Protein AF-A0AAE0KRL0-F1 (afdb_monomer)

Secondary structure (DSSP, 8-state):
---------EEEEEETTS-------SS--SS--PPPPTT--HHHHHHHHHHHHHHHHHHHHHHHTT--S----TTTTEEEEEEPPHHHHHHH--B-TTS-B-EEEEEPPPTT-TTTTEEEEEE-------SHHHHHHHHTSTTT-GGG--SEEE-SSSSGGGGG---TT-TTTTSEEEEE---SSSTT-----S--GGGTT----HHHHHHHHHHHHHHHTSGGG-SEEEEEESTHHHHHHHHHHHHHT-

Radius of gyration: 18.5 Å; Cα contacts (8 Å, |Δi|>4): 472; chains: 1; bounding box: 55×44×46 Å

Solvent-accessible surface area (backbone atoms only — not comparable to full-atom values): 13728 Å² total; per-residue (Å²): 136,84,82,84,73,81,68,57,59,38,77,47,65,37,35,66,88,79,46,72,49,92,79,73,96,83,70,88,84,84,81,86,87,77,82,72,74,93,79,68,56,72,70,60,50,54,57,52,52,52,49,53,42,50,54,50,51,54,52,49,53,58,56,54,79,72,53,77,83,83,83,81,64,95,70,60,28,55,22,42,55,47,70,48,51,67,68,60,20,63,74,53,21,14,26,9,17,63,60,37,40,32,48,34,28,40,36,75,52,63,87,90,40,97,38,63,34,26,37,37,41,34,31,42,42,81,61,65,51,84,52,62,68,56,37,60,56,38,25,74,37,66,48,3,21,48,92,65,61,58,71,55,47,76,47,43,83,69,69,74,40,34,73,58,15,47,47,90,83,32,96,49,38,69,28,26,35,32,42,36,67,48,18,21,40,44,40,40,66,19,76,35,69,62,54,37,80,92,50,67,58,29,21,29,4,24,36,27,33,54,54,40,51,53,51,49,33,36,76,73,72,53,52,70,68,33,52,34,44,30,46,28,13,26,48,27,8,17,50,20,36,71,79,38,50,74,65,77,76,110

Mean predicted aligned error: 12.31 Å

Organism: NCBI:txid36881

Nearest PDB structures (foldseek):
  4uzk-assembly1_A  TM=8.655E-01  e=4.922E-11  Drosophila melanogaster
  4uzk-assembly1_B  TM=8.507E-01  e=3.377E-11  Drosophila melanogaster
  7a3g-assembly1_B  TM=4.899E-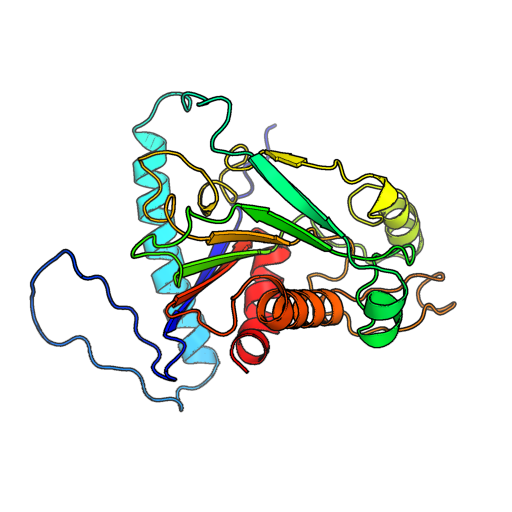01  e=1.835E-01  Homo sapiens
  7crw-assembly1_C  TM=5.097E-01  e=2.511E-01  Rattus norvegicus
  5olj-assembly1_A  TM=4.498E-01  e=3.898E-01  Porphyromonas gingivalis

Structure (mmCIF, N/CA/C/O backbone):
data_AF-A0AAE0KRL0-F1
#
_entry.id   AF-A0AAE0KRL0-F1
#
loop_
_atom_site.group_PDB
_atom_site.id
_atom_site.type_symbol
_atom_site.label_atom_id
_atom_site.label_alt_id
_atom_site.label_comp_id
_atom_site.label_asym_id
_atom_site.label_entity_id
_atom_site.label_seq_id
_atom_site.pdbx_PDB_ins_code
_atom_site.Cartn_x
_atom_site.Cartn_y
_atom_site.Cartn_z
_atom_site.occupancy
_atom_site.B_iso_or_equiv
_atom_site.auth_seq_id
_atom_site.auth_comp_id
_atom_site.auth_asym_id
_atom_site.auth_atom_id
_atom_site.pdbx_PDB_model_num
ATOM 1 N N . MET A 1 1 ? -12.110 21.641 -19.496 1.00 29.89 1 MET A N 1
ATOM 2 C CA . MET A 1 1 ? -12.711 20.307 -19.706 1.00 29.89 1 MET A CA 1
ATOM 3 C C . MET A 1 1 ? -12.259 19.423 -18.557 1.00 29.89 1 MET A C 1
ATOM 5 O O . MET A 1 1 ? -11.133 18.950 -18.569 1.00 29.89 1 MET A O 1
ATOM 9 N N . THR A 1 2 ? -13.063 19.317 -17.503 1.00 23.86 2 THR A N 1
ATOM 10 C CA . THR A 1 2 ? -12.765 18.482 -16.333 1.00 23.86 2 THR A CA 1
ATOM 11 C C . THR A 1 2 ? -13.234 17.062 -16.626 1.00 23.86 2 THR A C 1
ATOM 13 O O . THR A 1 2 ? -14.425 16.816 -16.805 1.00 23.86 2 THR A O 1
ATOM 16 N N . SER A 1 3 ? -12.280 16.145 -16.764 1.00 24.88 3 SER A N 1
ATOM 17 C CA . SER A 1 3 ? -12.538 14.719 -16.941 1.00 24.88 3 SER A CA 1
ATOM 18 C C . SER A 1 3 ? -13.115 14.153 -15.643 1.00 24.88 3 SER A C 1
ATOM 20 O O . SER A 1 3 ? -12.373 13.910 -14.697 1.00 24.88 3 SER A O 1
ATOM 22 N N . ASN A 1 4 ? -14.432 13.949 -15.599 1.00 23.16 4 ASN A N 1
ATOM 23 C CA . ASN A 1 4 ? -15.096 13.193 -14.539 1.00 23.16 4 ASN A CA 1
ATOM 24 C C . ASN A 1 4 ? -14.796 11.698 -14.730 1.00 23.16 4 ASN A C 1
ATOM 26 O O . ASN A 1 4 ? -15.576 10.968 -15.342 1.00 23.16 4 ASN A O 1
ATOM 30 N N . THR A 1 5 ? -13.650 11.235 -14.236 1.00 24.80 5 THR A N 1
ATOM 31 C CA . THR A 1 5 ? -13.397 9.804 -14.044 1.00 24.80 5 THR A CA 1
ATOM 32 C C . THR A 1 5 ? -14.119 9.352 -12.782 1.00 24.80 5 THR A C 1
ATOM 34 O O . THR A 1 5 ? -13.784 9.788 -11.686 1.00 24.80 5 THR A O 1
ATOM 37 N N . VAL A 1 6 ? -15.127 8.492 -12.938 1.00 22.34 6 VAL A N 1
ATOM 38 C CA . VAL A 1 6 ? -15.712 7.737 -11.823 1.00 22.34 6 VAL A CA 1
ATOM 39 C C . VAL A 1 6 ? -14.669 6.707 -11.395 1.00 22.34 6 VAL A C 1
ATOM 41 O O . VAL A 1 6 ? -14.412 5.756 -12.135 1.00 22.34 6 VAL A O 1
ATOM 44 N N . ASP A 1 7 ? -14.040 6.909 -10.238 1.00 30.11 7 ASP A N 1
ATOM 45 C CA . ASP A 1 7 ? -13.175 5.894 -9.644 1.00 30.11 7 ASP A CA 1
ATOM 46 C C . ASP A 1 7 ? -14.029 4.687 -9.232 1.00 30.11 7 ASP A C 1
ATOM 48 O O . ASP A 1 7 ? -15.042 4.793 -8.540 1.00 30.11 7 ASP A O 1
ATOM 52 N N . VAL A 1 8 ? -13.666 3.516 -9.754 1.00 29.48 8 VAL A N 1
ATOM 53 C CA . VAL A 1 8 ? -14.346 2.254 -9.459 1.00 29.48 8 VAL A CA 1
ATOM 54 C C . VAL A 1 8 ? -13.753 1.697 -8.167 1.00 29.48 8 VAL A C 1
ATOM 56 O O . VAL A 1 8 ? -12.698 1.065 -8.200 1.00 29.48 8 VAL A O 1
ATOM 59 N N . ASP A 1 9 ? -14.437 1.927 -7.044 1.00 38.25 9 ASP A N 1
ATOM 60 C CA . ASP A 1 9 ? -14.013 1.443 -5.722 1.00 38.25 9 ASP A CA 1
ATOM 61 C C . ASP A 1 9 ? -14.521 0.035 -5.450 1.00 38.25 9 ASP A C 1
ATOM 63 O O . ASP A 1 9 ? -15.729 -0.180 -5.327 1.00 38.25 9 ASP A O 1
ATOM 67 N N . VAL A 1 10 ? -13.613 -0.937 -5.382 1.00 51.34 10 VAL A N 1
ATOM 68 C CA . VAL A 1 10 ? -13.942 -2.349 -5.138 1.00 51.34 10 VAL A CA 1
ATOM 69 C C . VAL A 1 10 ? -13.767 -2.631 -3.660 1.00 51.34 10 VAL A C 1
ATOM 71 O O . VAL A 1 10 ? -12.666 -2.475 -3.151 1.00 51.34 10 VAL A O 1
ATOM 74 N N . THR A 1 11 ? -14.820 -3.084 -2.985 1.00 47.91 11 THR A N 1
ATOM 75 C CA . THR A 1 11 ? -14.784 -3.378 -1.548 1.00 47.91 11 THR A CA 1
ATOM 76 C C . THR A 1 11 ? -15.122 -4.840 -1.280 1.00 47.91 11 THR A C 1
ATOM 78 O O . THR A 1 11 ? -16.157 -5.342 -1.722 1.00 47.91 11 THR A O 1
ATOM 81 N N . LEU A 1 12 ? -14.268 -5.515 -0.514 1.00 48.09 12 LEU A N 1
ATOM 82 C CA . LEU A 1 12 ? -14.476 -6.867 -0.003 1.00 48.09 12 LEU A CA 1
ATOM 83 C C . LEU A 1 12 ? -14.416 -6.841 1.521 1.00 48.09 12 LEU A C 1
ATOM 85 O O . LEU A 1 12 ? -13.446 -6.352 2.090 1.00 48.09 12 LEU A O 1
ATOM 89 N N . MET A 1 13 ? -15.440 -7.382 2.180 1.00 38.94 13 MET A N 1
ATOM 90 C CA . MET A 1 13 ? -15.520 -7.475 3.639 1.00 38.94 13 MET A CA 1
ATOM 91 C C . MET A 1 13 ? -15.633 -8.953 4.037 1.00 38.94 13 MET A C 1
ATOM 93 O O . MET A 1 13 ? -16.444 -9.681 3.457 1.00 38.94 13 MET A O 1
ATOM 97 N N . ARG A 1 14 ? -14.822 -9.412 4.998 1.00 44.44 14 ARG A N 1
ATOM 98 C CA . ARG A 1 14 ? -14.906 -10.773 5.559 1.00 44.44 14 ARG A CA 1
ATOM 99 C C . ARG A 1 14 ? -14.761 -10.771 7.081 1.00 44.44 14 ARG A C 1
ATOM 101 O O . ARG A 1 14 ? -14.051 -9.939 7.646 1.00 44.44 14 ARG A O 1
ATOM 108 N N . ASN A 1 15 ? -15.403 -11.752 7.716 1.00 37.28 15 ASN A N 1
ATOM 109 C CA . ASN A 1 15 ? -15.156 -12.123 9.106 1.00 37.28 15 ASN A CA 1
ATOM 110 C C . ASN A 1 15 ? -13.975 -13.113 9.146 1.00 37.28 15 ASN A C 1
ATOM 112 O O . ASN A 1 15 ? -13.943 -14.080 8.381 1.00 37.28 15 ASN A O 1
ATOM 116 N N . VAL A 1 16 ? -12.993 -12.856 10.014 1.00 41.94 16 VAL A N 1
ATOM 117 C CA . VAL A 1 16 ? -11.715 -13.596 10.083 1.00 41.94 16 VAL A CA 1
ATOM 118 C C . VAL A 1 16 ? -11.897 -15.031 10.616 1.00 41.94 16 VAL A C 1
ATOM 120 O O . VAL A 1 16 ? -11.046 -15.887 10.404 1.00 41.94 16 VAL A O 1
ATOM 123 N N . SER A 1 17 ? -13.066 -15.357 11.181 1.00 36.53 17 SER A N 1
ATOM 124 C CA . SER A 1 17 ? -13.460 -16.715 11.608 1.00 36.53 17 SER A CA 1
ATOM 125 C C . SER A 1 17 ? -13.887 -17.666 10.468 1.00 36.53 17 SER A C 1
ATOM 127 O O . SER A 1 17 ? -14.557 -18.669 10.700 1.00 36.53 17 SER A O 1
ATOM 129 N N . GLY A 1 18 ? -13.504 -17.381 9.218 1.00 29.08 18 GLY A N 1
ATOM 130 C CA . GLY A 1 18 ? -13.710 -18.293 8.084 1.00 29.08 18 GLY A CA 1
ATOM 131 C C . GLY A 1 18 ? -15.119 -18.290 7.482 1.00 29.08 18 GLY A C 1
ATOM 132 O O . GLY A 1 18 ? -15.402 -19.102 6.606 1.00 29.08 18 GLY A O 1
ATOM 133 N N . THR A 1 19 ? -15.991 -17.360 7.883 1.00 29.80 19 THR A N 1
ATOM 134 C CA . THR A 1 19 ? -17.327 -17.213 7.283 1.00 29.80 19 THR A CA 1
ATOM 135 C C . THR A 1 19 ? -17.428 -15.899 6.506 1.00 29.80 19 THR A C 1
ATOM 137 O O . THR A 1 19 ? -17.261 -14.805 7.047 1.00 29.80 19 THR A O 1
ATOM 140 N N . LEU A 1 20 ? -17.704 -16.002 5.204 1.00 33.41 20 LEU A N 1
ATOM 141 C CA . LEU A 1 20 ? -18.055 -14.879 4.333 1.00 33.41 20 LEU A CA 1
ATOM 142 C C . LEU A 1 20 ? -19.449 -14.371 4.725 1.00 33.41 20 LEU A C 1
ATOM 144 O O . LEU A 1 20 ? -20.458 -14.840 4.204 1.00 33.41 20 LEU A O 1
ATOM 148 N N . CYS A 1 21 ? -19.513 -13.423 5.656 1.00 28.08 21 CYS A N 1
ATOM 149 C CA . CYS A 1 21 ? -20.755 -12.736 5.986 1.00 28.08 21 CYS A CA 1
ATOM 150 C C . CYS A 1 21 ? -20.688 -11.280 5.531 1.00 28.08 21 CYS A C 1
ATOM 152 O O . CYS A 1 21 ? -19.945 -10.469 6.079 1.00 28.08 21 CYS A O 1
ATOM 154 N N . CYS A 1 22 ? -21.537 -10.948 4.558 1.00 27.61 22 CYS A N 1
ATOM 155 C CA . CYS A 1 22 ? -22.271 -9.697 4.635 1.00 27.61 22 CYS A CA 1
ATOM 156 C C . CYS A 1 22 ? -23.167 -9.812 5.873 1.00 27.61 22 CYS A C 1
ATOM 158 O O . CYS A 1 22 ? -24.110 -10.598 5.843 1.00 27.61 22 CYS A O 1
ATOM 160 N N . ASP A 1 23 ? -22.882 -9.080 6.947 1.00 29.92 23 ASP A N 1
ATOM 161 C CA . ASP A 1 23 ? -23.900 -8.843 7.966 1.00 29.92 23 ASP A CA 1
ATOM 162 C C . ASP A 1 23 ? -23.903 -7.377 8.399 1.00 29.92 23 ASP A C 1
ATOM 164 O O . ASP A 1 23 ? -22.877 -6.768 8.702 1.00 29.92 23 ASP A O 1
ATOM 168 N N . SER A 1 24 ? -25.106 -6.825 8.338 1.00 32.81 24 SER A N 1
ATOM 169 C CA . SER A 1 24 ? -25.500 -5.459 8.614 1.00 32.81 24 SER A CA 1
ATOM 170 C C . SER A 1 24 ? -26.486 -5.523 9.770 1.00 32.81 24 SER A C 1
ATOM 172 O O . SER A 1 24 ? -27.691 -5.650 9.557 1.00 32.81 24 SER A O 1
ATOM 174 N N . SER A 1 25 ? -26.001 -5.428 11.002 1.00 25.05 25 SER A N 1
ATOM 175 C CA . SER A 1 25 ? -26.875 -5.385 12.172 1.00 25.05 25 SER A CA 1
ATOM 176 C C . SER A 1 25 ? -27.208 -3.943 12.563 1.00 25.05 25 SER A C 1
ATOM 178 O O . SER A 1 25 ? -26.840 -3.465 13.632 1.00 25.05 25 SER A O 1
ATOM 180 N N . SER A 1 26 ? -27.934 -3.260 11.681 1.00 27.20 26 SER A N 1
ATOM 181 C CA . SER A 1 26 ? -29.024 -2.357 12.057 1.00 27.20 26 SER A CA 1
ATOM 182 C C . SER A 1 26 ? -29.995 -2.302 10.880 1.00 27.20 26 SER A C 1
ATOM 184 O O . SER A 1 26 ? -29.784 -1.557 9.936 1.00 27.20 26 SER A O 1
ATOM 186 N N . LEU A 1 27 ? -30.983 -3.204 10.890 1.00 27.95 27 LEU A N 1
ATOM 187 C CA . LEU A 1 27 ? -32.268 -3.193 10.165 1.00 27.95 27 LEU A CA 1
ATOM 188 C C . LEU A 1 27 ? -32.852 -4.617 10.286 1.00 27.95 27 LEU A C 1
ATOM 190 O O . LEU A 1 27 ? -32.374 -5.556 9.656 1.00 27.95 27 LEU A O 1
ATOM 194 N N . SER A 1 28 ? -33.852 -4.805 11.144 1.00 24.39 28 SER A N 1
ATOM 195 C CA . SER A 1 28 ? -34.627 -6.052 11.250 1.00 24.39 28 SER A CA 1
ATOM 196 C C . SER A 1 28 ? -35.724 -6.108 10.149 1.00 24.39 28 SER A C 1
ATOM 198 O O . SER A 1 28 ? -35.952 -5.108 9.469 1.00 24.39 28 SER A O 1
ATOM 200 N N . PRO A 1 29 ? -36.328 -7.282 9.856 1.00 32.56 29 PRO A N 1
ATOM 201 C CA . PRO A 1 29 ? -36.121 -8.063 8.631 1.00 32.56 29 PRO A CA 1
ATOM 202 C C . PRO A 1 29 ? -37.227 -7.877 7.563 1.00 32.56 29 PRO A C 1
ATOM 204 O O . PRO A 1 29 ? -38.335 -7.441 7.873 1.00 32.56 29 PRO A O 1
ATOM 207 N N . PRO A 1 30 ? -36.997 -8.352 6.323 1.00 28.91 30 PRO A N 1
ATOM 208 C CA . PRO A 1 30 ? -37.724 -9.568 5.962 1.00 28.91 30 PRO A CA 1
ATOM 209 C C . PRO A 1 30 ? -36.859 -10.635 5.273 1.00 28.91 30 PRO A C 1
ATOM 211 O O . PRO A 1 30 ? -36.067 -10.367 4.376 1.00 28.91 30 PRO A O 1
ATOM 214 N N . SER A 1 31 ? -37.114 -11.879 5.692 1.00 26.48 31 SER A N 1
ATOM 215 C CA . SER A 1 31 ? -36.868 -13.152 4.994 1.00 26.48 31 SER A CA 1
ATOM 216 C C . SER A 1 31 ? -35.449 -13.455 4.479 1.00 26.48 31 SER A C 1
ATOM 218 O O . SER A 1 31 ? -35.080 -13.090 3.371 1.00 26.48 31 SER A O 1
ATOM 220 N N . ARG A 1 32 ? -34.740 -14.285 5.265 1.00 30.11 32 ARG A N 1
ATOM 221 C CA . ARG A 1 32 ? -33.671 -15.230 4.868 1.00 30.11 32 ARG A CA 1
ATOM 222 C C . ARG A 1 32 ? -32.599 -14.682 3.913 1.00 30.11 32 ARG A C 1
ATOM 224 O O . ARG A 1 32 ? -32.646 -14.920 2.710 1.00 30.11 32 ARG A O 1
ATOM 231 N N . LEU A 1 33 ? -31.544 -14.104 4.480 1.00 27.64 33 LEU A N 1
ATOM 232 C CA . LEU A 1 33 ? -30.247 -14.007 3.808 1.00 27.64 33 LEU A CA 1
ATOM 233 C C . LEU A 1 33 ? -29.434 -15.263 4.154 1.00 27.64 33 LEU A C 1
ATOM 235 O O . LEU A 1 33 ? -29.101 -15.500 5.311 1.00 27.64 33 LEU A O 1
ATOM 239 N N . GLN A 1 34 ? -29.221 -16.121 3.156 1.00 28.89 34 GLN A N 1
ATOM 240 C CA . GLN A 1 34 ? -28.447 -17.358 3.280 1.00 28.89 34 GLN A CA 1
ATOM 241 C C . GLN A 1 34 ? -26.944 -17.061 3.190 1.00 28.89 34 GLN A C 1
ATOM 243 O O . GLN A 1 34 ? -26.517 -16.298 2.326 1.00 28.89 34 GLN A O 1
ATOM 248 N N . ALA A 1 35 ? -26.155 -17.702 4.057 1.00 32.09 35 ALA A N 1
ATOM 249 C CA . ALA A 1 35 ? -24.700 -17.784 3.933 1.00 32.09 35 ALA A CA 1
ATOM 250 C C . ALA A 1 35 ? -24.299 -18.442 2.597 1.00 32.09 35 ALA A C 1
ATOM 252 O O . ALA A 1 35 ? -24.998 -19.333 2.107 1.00 32.09 35 ALA A O 1
ATOM 253 N N . PHE A 1 36 ? -23.188 -17.991 2.000 1.00 37.78 36 PHE A N 1
ATOM 254 C CA . PHE A 1 36 ? -22.802 -18.381 0.640 1.00 37.78 36 PHE A CA 1
ATOM 255 C C . PHE A 1 36 ? -21.848 -19.588 0.612 1.00 37.78 36 PHE A C 1
ATOM 257 O O . PHE A 1 36 ? -20.894 -19.616 1.391 1.00 37.78 36 PHE A O 1
ATOM 264 N N . PRO A 1 37 ? -22.055 -20.556 -0.302 1.00 30.12 37 PRO A N 1
ATOM 265 C CA . PRO A 1 37 ? -21.143 -21.680 -0.495 1.00 30.12 37 PRO A CA 1
ATOM 266 C C . PRO A 1 37 ? -19.785 -21.220 -1.035 1.00 30.12 37 PRO A C 1
ATOM 268 O O . PRO A 1 37 ? -19.711 -20.311 -1.865 1.00 30.12 37 PRO A O 1
ATOM 271 N N . VAL A 1 38 ? -18.724 -21.906 -0.616 1.00 37.78 38 VAL A N 1
ATOM 272 C CA . VAL A 1 38 ? -17.329 -21.663 -1.027 1.00 37.78 38 VAL A CA 1
ATOM 273 C C . VAL A 1 38 ? -17.095 -21.976 -2.522 1.00 37.78 38 VAL A C 1
ATOM 275 O O . VAL A 1 38 ? -16.107 -21.532 -3.098 1.00 37.78 38 VAL A O 1
ATOM 278 N N . ASP A 1 39 ? -18.054 -22.629 -3.188 1.00 34.50 39 ASP A N 1
ATOM 279 C CA . ASP A 1 39 ? -17.847 -23.298 -4.482 1.00 34.50 39 ASP A CA 1
ATOM 280 C C . ASP A 1 39 ? -18.432 -22.552 -5.703 1.00 34.50 39 ASP A C 1
ATOM 282 O O . ASP A 1 39 ? -18.530 -23.110 -6.797 1.00 34.50 39 ASP A O 1
ATOM 286 N N . ALA A 1 40 ? -18.869 -21.296 -5.555 1.00 41.03 40 ALA A N 1
ATOM 287 C CA . ALA A 1 40 ? -19.449 -20.545 -6.675 1.00 41.03 40 ALA A CA 1
ATOM 288 C C . ALA A 1 40 ? -18.389 -20.172 -7.737 1.00 41.03 40 ALA A C 1
ATOM 290 O O . ALA A 1 40 ? -17.312 -19.672 -7.417 1.00 41.03 40 ALA A O 1
ATOM 291 N N . ASN A 1 41 ? -18.710 -20.367 -9.023 1.00 41.25 41 ASN A N 1
ATOM 292 C CA . ASN A 1 41 ? -17.802 -20.089 -10.144 1.00 41.25 41 ASN A CA 1
ATOM 293 C C . ASN A 1 41 ? -17.430 -18.588 -10.234 1.00 41.25 41 ASN A C 1
ATOM 295 O O . ASN A 1 41 ? -18.248 -17.697 -9.989 1.00 41.25 41 ASN A O 1
ATOM 299 N N . HIS A 1 42 ? -16.194 -18.303 -10.651 1.00 40.59 42 HIS A N 1
ATOM 300 C CA . HIS A 1 42 ? -15.559 -16.983 -10.702 1.00 40.59 42 HIS A CA 1
ATOM 301 C C . HIS A 1 42 ? -16.354 -15.934 -11.515 1.00 40.59 42 HIS A C 1
ATOM 303 O O . HIS A 1 42 ? -16.370 -14.749 -11.177 1.00 40.59 42 HIS A O 1
ATOM 309 N N . SER A 1 43 ? -17.071 -16.347 -12.568 1.00 37.72 43 SER A N 1
ATOM 310 C CA . SER A 1 43 ? -17.938 -15.461 -13.368 1.00 37.72 43 SER A CA 1
ATOM 311 C C . SER A 1 43 ? -19.184 -14.993 -12.607 1.00 37.72 43 SER A C 1
ATOM 313 O O . SER A 1 43 ? -19.603 -13.837 -12.731 1.00 37.72 43 SER A O 1
ATOM 315 N N . GLU A 1 44 ? -19.750 -15.861 -11.773 1.00 40.69 44 GLU A N 1
ATOM 316 C CA . GLU A 1 44 ? -20.933 -15.565 -10.973 1.00 40.69 44 GLU A CA 1
ATOM 317 C C . GLU A 1 44 ? -20.590 -14.628 -9.806 1.00 40.69 44 GLU A C 1
ATOM 319 O O . GLU A 1 44 ? -21.329 -13.679 -9.520 1.00 40.69 44 GLU A O 1
ATOM 324 N N . TRP A 1 45 ? -19.404 -14.820 -9.221 1.00 41.16 45 TRP A N 1
ATOM 325 C CA . TRP A 1 45 ? -18.796 -13.914 -8.246 1.00 41.16 45 TRP A CA 1
ATOM 326 C C . TRP A 1 45 ? -18.605 -12.501 -8.802 1.00 41.16 45 TRP A C 1
ATOM 328 O O . TRP A 1 45 ? -19.091 -11.532 -8.214 1.00 41.16 45 TRP A O 1
ATOM 338 N N . ARG A 1 46 ? -17.982 -12.370 -9.980 1.00 42.78 46 ARG A N 1
ATOM 339 C CA . ARG A 1 46 ? -17.745 -11.070 -10.636 1.00 42.78 46 ARG A CA 1
ATOM 340 C C . ARG A 1 46 ? -19.036 -10.296 -10.882 1.00 42.78 46 ARG A C 1
ATOM 342 O O . ARG A 1 46 ? -19.106 -9.099 -10.592 1.00 42.78 46 ARG A O 1
ATOM 349 N N . HIS A 1 47 ? -20.079 -10.969 -11.368 1.00 41.41 47 HIS A N 1
ATOM 350 C CA . HIS A 1 47 ? -21.378 -10.334 -11.591 1.00 41.41 47 HIS A CA 1
ATOM 351 C C . HIS A 1 47 ? -22.064 -9.895 -10.294 1.00 41.41 47 HIS A C 1
ATOM 353 O O . HIS A 1 47 ? -22.682 -8.827 -10.264 1.00 41.41 47 HIS A O 1
ATOM 359 N N . ARG A 1 48 ? -21.959 -10.689 -9.224 1.00 46.34 48 ARG A N 1
ATOM 360 C CA . ARG A 1 48 ? -22.611 -10.414 -7.937 1.00 46.34 48 ARG A CA 1
ATOM 361 C C . ARG A 1 48 ? -21.903 -9.302 -7.152 1.00 46.34 48 ARG A C 1
ATOM 363 O O . ARG A 1 48 ? -22.594 -8.394 -6.690 1.00 46.34 48 ARG A O 1
ATOM 370 N N . VAL A 1 49 ? -20.566 -9.273 -7.128 1.00 46.19 49 VAL A N 1
ATOM 371 C CA . VAL A 1 49 ? -19.766 -8.165 -6.555 1.00 46.19 49 VAL A CA 1
ATOM 372 C C . VAL A 1 49 ? -20.027 -6.864 -7.308 1.00 46.19 49 VAL A C 1
ATOM 374 O O . VAL A 1 49 ? -20.318 -5.843 -6.693 1.00 46.19 49 VAL A O 1
ATOM 377 N N . SER A 1 50 ? -20.078 -6.915 -8.642 1.00 43.66 50 SER A N 1
ATOM 378 C CA . SER A 1 50 ? -20.407 -5.743 -9.463 1.00 43.66 50 SER A CA 1
ATOM 379 C C . SER A 1 50 ? -21.795 -5.164 -9.155 1.00 43.66 50 SER A C 1
ATOM 381 O O . SER A 1 50 ? -22.002 -3.959 -9.278 1.00 43.66 50 SER A O 1
ATOM 383 N N . ARG A 1 51 ? -22.776 -5.989 -8.758 1.00 47.38 51 ARG A N 1
ATOM 384 C CA . ARG A 1 51 ? -24.103 -5.502 -8.335 1.00 47.38 51 ARG A CA 1
ATOM 385 C C . ARG A 1 51 ? -24.061 -4.831 -6.965 1.00 47.38 51 ARG A C 1
ATOM 387 O O . ARG A 1 51 ? -24.669 -3.776 -6.818 1.00 47.38 51 ARG A O 1
ATOM 394 N N . LEU A 1 52 ? -23.343 -5.409 -6.002 1.00 45.22 52 LEU A N 1
ATOM 395 C CA . LEU A 1 52 ? -23.183 -4.829 -4.664 1.00 45.22 52 LEU A CA 1
ATOM 396 C C . LEU A 1 52 ? -22.414 -3.507 -4.718 1.00 45.22 52 LEU A C 1
ATOM 398 O O . LEU A 1 52 ? -22.844 -2.522 -4.129 1.00 45.22 52 LEU A O 1
ATOM 402 N N . GLN A 1 53 ? -21.355 -3.458 -5.520 1.00 45.59 53 GLN A N 1
ATOM 403 C CA . GLN A 1 53 ? -20.568 -2.256 -5.758 1.00 45.59 53 GLN A CA 1
ATOM 404 C C . GLN A 1 53 ? -21.398 -1.163 -6.441 1.00 45.59 53 GLN A C 1
ATOM 406 O O . GLN A 1 53 ? -21.410 -0.030 -5.976 1.00 45.59 53 GLN A O 1
ATOM 411 N N . ARG A 1 54 ? -22.198 -1.496 -7.466 1.00 47.62 54 ARG A N 1
ATOM 412 C CA . ARG A 1 54 ? -23.148 -0.537 -8.066 1.00 47.62 54 ARG A CA 1
ATOM 413 C C . ARG A 1 54 ? -24.195 -0.040 -7.071 1.00 47.62 54 ARG A C 1
ATOM 415 O O . ARG A 1 54 ? -24.517 1.144 -7.076 1.00 47.62 54 ARG A O 1
ATOM 422 N N . ALA A 1 55 ? -24.725 -0.918 -6.221 1.00 45.19 55 ALA A N 1
ATOM 423 C CA . ALA A 1 55 ? -25.697 -0.530 -5.205 1.00 45.19 55 ALA A CA 1
ATOM 424 C C . ALA A 1 55 ? -25.076 0.424 -4.171 1.00 45.19 55 ALA A C 1
ATOM 426 O O . ALA A 1 55 ? -25.682 1.450 -3.860 1.00 45.19 55 ALA A O 1
ATOM 427 N N . TYR A 1 56 ? -23.860 0.131 -3.708 1.00 47.69 56 TYR A N 1
ATOM 428 C CA . TYR A 1 56 ? -23.100 0.969 -2.782 1.00 47.69 56 TYR A CA 1
ATOM 429 C C . TYR A 1 56 ? -22.747 2.330 -3.397 1.00 47.69 56 TYR A C 1
ATOM 431 O O . TYR A 1 56 ? -23.113 3.364 -2.842 1.00 47.69 56 TYR A O 1
ATOM 439 N N . LEU A 1 57 ? -22.169 2.340 -4.602 1.00 46.03 57 LEU A N 1
ATOM 440 C CA . LEU A 1 57 ? -21.832 3.565 -5.334 1.00 46.03 57 LEU A CA 1
ATOM 441 C C . LEU A 1 57 ? -23.070 4.422 -5.639 1.00 46.03 57 LEU A C 1
ATOM 443 O O . LEU A 1 57 ? -23.004 5.640 -5.535 1.00 46.03 57 LEU A O 1
ATOM 447 N N . SER A 1 58 ? -24.227 3.817 -5.938 1.00 46.72 58 SER A N 1
ATOM 448 C CA . SER A 1 58 ? -25.477 4.573 -6.138 1.00 46.72 58 SER A CA 1
ATOM 449 C C . SER A 1 58 ? -25.981 5.251 -4.861 1.00 46.72 58 SER A C 1
ATOM 451 O O . SER A 1 58 ? -26.602 6.312 -4.926 1.00 46.72 58 SER A O 1
ATOM 453 N N . ARG A 1 59 ? -25.721 4.646 -3.695 1.00 50.22 59 ARG A N 1
ATOM 454 C CA . ARG A 1 59 ? -26.084 5.213 -2.392 1.00 50.22 59 ARG A CA 1
ATOM 455 C C . ARG A 1 59 ? -25.118 6.324 -1.999 1.00 50.22 59 ARG A C 1
ATOM 457 O O . ARG A 1 59 ? -25.582 7.365 -1.550 1.00 50.22 59 ARG A O 1
ATOM 464 N N . LEU A 1 60 ? -23.821 6.140 -2.247 1.00 48.25 60 LEU A N 1
ATOM 465 C CA . LEU A 1 60 ? -22.815 7.187 -2.060 1.00 48.25 60 LEU A CA 1
ATOM 466 C C . LEU A 1 60 ? -23.068 8.389 -2.975 1.00 48.25 60 LEU A C 1
ATOM 468 O O . LEU A 1 60 ? -23.102 9.514 -2.495 1.00 48.25 60 LEU A O 1
ATOM 472 N N . ALA A 1 61 ? -23.349 8.166 -4.262 1.00 50.91 61 ALA A N 1
ATOM 473 C CA . ALA A 1 61 ? -23.665 9.241 -5.204 1.00 50.91 61 ALA A CA 1
ATOM 474 C C . ALA A 1 61 ? -24.887 10.063 -4.759 1.00 50.91 61 ALA A C 1
ATOM 476 O O . ALA A 1 61 ? -24.864 11.288 -4.825 1.00 50.91 61 ALA A O 1
ATOM 477 N N . LYS A 1 62 ? -25.929 9.405 -4.230 1.00 48.94 62 LYS A N 1
ATOM 478 C CA . LYS A 1 62 ? -27.095 10.090 -3.647 1.00 48.94 62 LYS A CA 1
ATOM 479 C C . LYS A 1 62 ? -26.775 10.848 -2.356 1.00 48.94 62 LYS A C 1
ATOM 481 O O . LYS A 1 62 ? -27.427 11.846 -2.080 1.00 48.94 62 LYS A O 1
ATOM 486 N N . ALA A 1 63 ? -25.811 10.381 -1.565 1.00 49.12 63 ALA A N 1
ATOM 487 C CA . ALA A 1 63 ? -25.377 11.065 -0.348 1.00 49.12 63 ALA A CA 1
ATOM 488 C C . ALA A 1 63 ? -24.508 12.302 -0.649 1.00 49.12 63 ALA A C 1
ATOM 490 O O . ALA A 1 63 ? -24.578 13.285 0.086 1.00 49.12 63 ALA A O 1
ATOM 491 N N . ILE A 1 64 ? -23.738 12.268 -1.743 1.00 48.88 64 ILE A N 1
ATOM 492 C CA . ILE A 1 64 ? -22.896 13.377 -2.220 1.00 48.88 64 ILE A CA 1
ATOM 493 C C . ILE A 1 64 ? -23.747 14.499 -2.837 1.00 48.88 64 ILE A C 1
ATOM 495 O O . ILE A 1 64 ? -23.514 15.665 -2.541 1.00 48.88 64 ILE A O 1
ATOM 499 N N . ASP A 1 65 ? -24.781 14.163 -3.618 1.00 47.72 65 ASP A N 1
ATOM 500 C CA . ASP A 1 65 ? -25.687 15.139 -4.259 1.00 47.72 65 ASP A CA 1
ATOM 501 C C . ASP A 1 65 ? -26.484 15.996 -3.248 1.00 47.72 65 ASP A C 1
ATOM 503 O O . ASP A 1 65 ? -27.018 17.050 -3.579 1.00 47.72 65 ASP A O 1
ATOM 507 N N . GLN A 1 66 ? -26.539 15.570 -1.980 1.00 42.28 66 GLN A N 1
ATOM 508 C CA . GLN A 1 66 ? -27.269 16.263 -0.915 1.00 42.28 66 GLN A CA 1
ATOM 509 C C . GLN A 1 66 ? -26.395 17.106 0.026 1.00 42.28 66 GLN A C 1
ATOM 511 O O . GLN A 1 66 ? -26.927 17.674 0.981 1.00 42.28 66 GLN A O 1
ATOM 516 N N . ARG A 1 67 ? -25.075 17.213 -0.193 1.00 45.72 67 ARG A N 1
ATOM 517 C CA . ARG A 1 67 ? -24.174 17.897 0.750 1.00 45.72 67 ARG A CA 1
ATOM 518 C C . ARG A 1 67 ? -23.316 18.964 0.075 1.00 45.72 67 ARG A C 1
ATOM 520 O O . ARG A 1 67 ? -22.562 18.693 -0.851 1.00 45.72 67 ARG A O 1
ATOM 527 N N . GLY A 1 68 ? -23.411 20.190 0.596 1.00 43.81 68 GLY A N 1
ATOM 528 C CA . GLY A 1 68 ? -22.402 21.227 0.378 1.00 43.81 68 GLY A CA 1
ATOM 529 C C . GLY A 1 68 ? -21.028 20.803 0.917 1.00 43.81 68 GLY A C 1
ATOM 530 O O . GLY A 1 68 ? -20.923 19.816 1.645 1.00 43.81 68 GLY A O 1
ATOM 531 N N . ALA A 1 69 ? -19.986 21.549 0.530 1.00 43.03 69 ALA A N 1
ATOM 532 C CA . ALA A 1 69 ? -18.573 21.215 0.736 1.00 43.03 69 ALA A CA 1
ATOM 533 C C . ALA A 1 69 ? -18.253 20.652 2.143 1.00 43.03 69 ALA A C 1
ATOM 535 O O . ALA A 1 69 ? -18.729 21.198 3.142 1.00 43.03 69 ALA A O 1
ATOM 536 N N . PRO A 1 70 ? -17.429 19.592 2.237 1.00 47.56 70 PRO A N 1
ATOM 537 C CA . PRO A 1 70 ? -17.151 18.919 3.500 1.00 47.56 70 PRO A CA 1
ATOM 538 C C . PRO A 1 70 ? -16.422 19.854 4.471 1.00 47.56 70 PRO A C 1
ATOM 540 O O . PRO A 1 70 ? -15.409 20.469 4.131 1.00 47.56 70 PRO A O 1
ATOM 543 N N . SER A 1 71 ? -16.933 19.952 5.702 1.00 37.38 71 SER A N 1
ATOM 544 C CA . SER A 1 71 ? -16.260 20.661 6.787 1.00 37.38 71 SER A CA 1
ATOM 545 C C . SER A 1 71 ? -15.043 19.853 7.237 1.00 37.38 71 SER A C 1
ATOM 547 O O . SER A 1 71 ? -15.171 18.818 7.894 1.00 37.38 71 SER A O 1
ATOM 549 N N . SER A 1 72 ? -13.856 20.332 6.877 1.00 36.09 72 SER A N 1
ATOM 550 C CA . SER A 1 72 ? -12.575 19.788 7.317 1.00 36.09 72 SER A CA 1
ATOM 551 C C . SER A 1 72 ? -12.457 19.870 8.841 1.00 36.09 72 SER A C 1
ATOM 553 O O . SER A 1 72 ? -12.289 20.960 9.392 1.00 36.09 72 SER A O 1
ATOM 555 N N . THR A 1 73 ? -12.507 18.730 9.528 1.00 38.12 73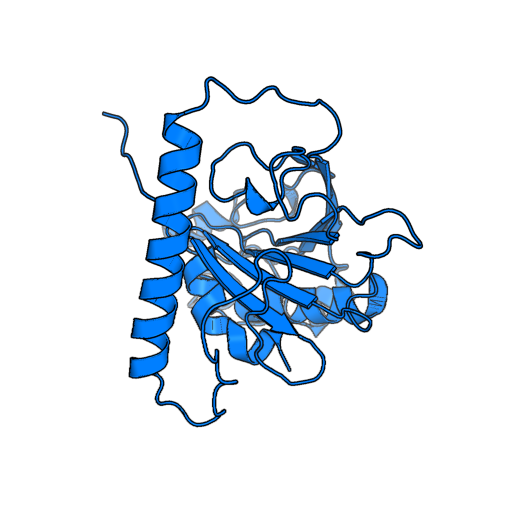 THR A N 1
ATOM 556 C CA . THR A 1 73 ? -12.134 18.666 10.946 1.00 38.12 73 THR A CA 1
ATOM 557 C C . THR A 1 73 ? -10.633 18.397 11.010 1.00 38.12 73 THR A C 1
ATOM 559 O O . THR A 1 73 ? -10.163 17.283 10.783 1.00 38.12 73 THR A O 1
ATOM 562 N N . THR A 1 74 ? -9.858 19.451 11.245 1.00 41.72 74 THR A N 1
ATOM 563 C CA . THR A 1 74 ? -8.390 19.470 11.252 1.00 41.72 74 THR A CA 1
ATOM 564 C C . THR A 1 74 ? -7.824 18.634 12.405 1.00 41.72 74 THR A C 1
ATOM 566 O O . THR A 1 74 ? -7.546 19.136 13.487 1.00 41.72 74 THR A O 1
ATOM 569 N N . GLY A 1 75 ? -7.658 17.329 12.179 1.00 55.09 75 GLY A N 1
ATOM 570 C CA . GLY A 1 75 ? -6.923 16.431 13.078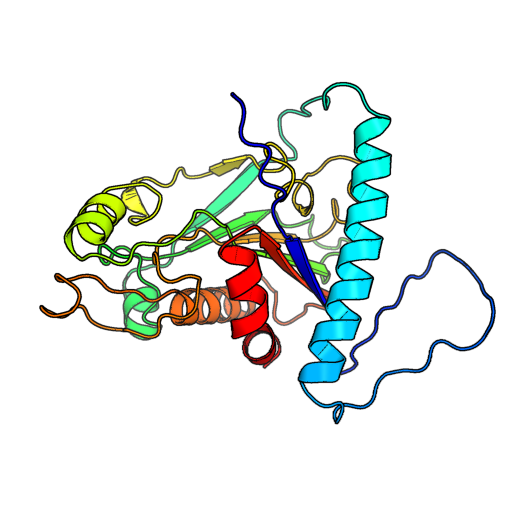 1.00 55.09 75 GLY A CA 1
ATOM 571 C C . GLY A 1 75 ? -7.328 14.962 12.980 1.00 55.09 75 GLY A C 1
ATOM 572 O O . GLY A 1 75 ? -6.481 14.092 13.161 1.00 55.09 75 GLY A O 1
ATOM 573 N N . GLY A 1 76 ? -8.589 14.678 12.638 1.00 71.94 76 GLY A N 1
ATOM 574 C CA . GLY A 1 76 ? -9.101 13.307 12.562 1.00 71.94 76 GLY A CA 1
ATOM 575 C C . GLY A 1 76 ? -8.562 12.526 11.364 1.00 71.94 76 GLY A C 1
ATOM 576 O O . GLY A 1 76 ? -8.237 11.353 11.499 1.00 71.94 76 GLY A O 1
ATOM 577 N N . ASP A 1 77 ? -8.396 13.175 10.209 1.00 87.12 77 ASP A N 1
ATOM 578 C CA . ASP A 1 77 ? -8.083 12.533 8.922 1.00 87.12 77 ASP A CA 1
ATOM 579 C C . ASP A 1 77 ? -6.597 12.209 8.685 1.00 87.12 77 ASP A C 1
ATOM 581 O O . ASP A 1 77 ? -6.214 11.798 7.592 1.00 87.12 77 ASP A O 1
ATOM 585 N N . THR A 1 78 ? -5.740 12.375 9.689 1.00 94.00 78 THR A N 1
ATOM 586 C CA . THR A 1 78 ? -4.293 12.164 9.543 1.00 94.00 78 THR A CA 1
ATOM 587 C C . THR A 1 78 ? -3.908 10.718 9.860 1.00 94.00 78 THR A C 1
ATOM 589 O O . THR A 1 78 ? -4.244 10.200 10.924 1.00 94.00 78 THR A O 1
ATOM 592 N N . LEU A 1 79 ? -3.173 10.067 8.958 1.00 96.00 79 LEU A N 1
ATOM 593 C CA . LEU A 1 79 ? -2.547 8.757 9.161 1.00 96.00 79 LEU A CA 1
ATOM 594 C C . LEU A 1 79 ? -1.021 8.915 9.233 1.00 96.00 79 LEU A C 1
ATOM 596 O O . LEU A 1 79 ? -0.449 9.767 8.550 1.00 96.00 79 LEU A O 1
ATOM 600 N N . SER A 1 80 ? -0.358 8.059 10.010 1.00 97.81 80 SER A N 1
ATOM 601 C CA . SER A 1 80 ? 1.098 8.070 10.212 1.00 97.81 80 SER A CA 1
ATOM 602 C C . SER A 1 80 ? 1.794 7.018 9.356 1.00 97.81 80 SER A C 1
ATOM 604 O O . SER A 1 80 ? 1.302 5.896 9.244 1.00 97.81 80 SER A O 1
ATOM 606 N N . LEU A 1 81 ? 2.937 7.364 8.762 1.00 98.44 81 LEU A N 1
ATOM 607 C CA . LEU A 1 81 ? 3.723 6.460 7.926 1.00 98.44 81 LEU A CA 1
ATOM 608 C C . LEU A 1 81 ? 4.377 5.356 8.766 1.00 98.44 81 LEU A C 1
ATOM 610 O O . LEU A 1 81 ? 5.089 5.627 9.730 1.00 98.44 81 LEU A O 1
ATOM 614 N N . VAL A 1 82 ? 4.208 4.116 8.321 1.00 98.44 82 VAL A N 1
ATOM 615 C CA . VAL A 1 82 ? 5.018 2.960 8.696 1.00 98.44 82 VAL A CA 1
ATOM 616 C C . VAL A 1 82 ? 5.789 2.534 7.455 1.00 98.44 82 VAL A C 1
ATOM 618 O O . VAL A 1 82 ? 5.245 1.910 6.540 1.00 98.44 82 VAL A O 1
ATOM 621 N N . LEU A 1 83 ? 7.062 2.916 7.414 1.00 98.25 83 LEU A N 1
ATOM 622 C CA . LEU A 1 83 ? 7.984 2.502 6.367 1.00 98.25 83 LEU A CA 1
ATOM 623 C C . LEU A 1 83 ? 8.672 1.205 6.790 1.00 98.25 83 LEU A C 1
ATOM 625 O O . LEU A 1 83 ? 9.126 1.084 7.930 1.00 98.25 83 LEU A O 1
ATOM 629 N N . PHE A 1 84 ? 8.765 0.240 5.880 1.00 98.19 84 PHE A N 1
ATOM 630 C CA . PHE A 1 84 ? 9.522 -0.972 6.151 1.00 98.19 84 PHE A CA 1
ATOM 631 C C . PHE A 1 84 ? 11.011 -0.662 6.274 1.00 98.19 84 PHE A C 1
ATOM 633 O O . PHE A 1 84 ? 11.551 0.178 5.557 1.00 98.19 84 PHE A O 1
ATOM 640 N N . ASN A 1 85 ? 11.696 -1.377 7.164 1.00 97.00 85 ASN A N 1
ATOM 641 C CA . ASN A 1 85 ? 13.153 -1.339 7.176 1.00 97.00 85 ASN A CA 1
ATOM 642 C C . ASN A 1 85 ? 13.726 -2.134 5.984 1.00 97.00 85 ASN A C 1
ATOM 644 O O . ASN A 1 85 ? 13.037 -2.943 5.348 1.00 97.00 85 ASN A O 1
ATOM 648 N N . ASP A 1 86 ? 15.005 -1.912 5.684 1.00 94.75 86 ASP A N 1
ATOM 649 C CA . ASP A 1 86 ? 15.668 -2.531 4.532 1.00 94.75 86 ASP A CA 1
ATOM 650 C C . ASP A 1 86 ? 15.737 -4.058 4.616 1.00 94.75 86 ASP A C 1
ATOM 652 O O . ASP A 1 86 ? 15.600 -4.734 3.592 1.00 94.75 86 ASP A O 1
ATOM 656 N N . ALA A 1 87 ? 15.932 -4.611 5.818 1.00 96.94 87 ALA A N 1
ATOM 657 C CA . ALA A 1 87 ? 16.032 -6.053 6.026 1.00 96.94 87 ALA A CA 1
ATOM 658 C C . ALA A 1 87 ? 14.706 -6.750 5.687 1.00 96.94 87 ALA A C 1
ATOM 660 O O . ALA A 1 87 ? 14.676 -7.646 4.842 1.00 96.94 87 ALA A O 1
ATOM 661 N N . PHE A 1 88 ? 13.603 -6.261 6.255 1.00 97.31 88 PHE A N 1
ATOM 662 C CA . PHE A 1 88 ? 12.257 -6.756 5.979 1.00 97.31 88 PHE A CA 1
ATOM 663 C C . PHE A 1 88 ? 11.872 -6.564 4.507 1.00 97.31 88 PHE A C 1
ATOM 665 O O . PHE A 1 88 ? 11.308 -7.463 3.881 1.00 97.31 88 PHE A O 1
ATOM 672 N N . SER A 1 89 ? 12.230 -5.423 3.909 1.00 96.88 89 SER A N 1
ATOM 673 C CA . SER A 1 89 ? 11.969 -5.153 2.487 1.00 96.88 89 SER A CA 1
ATOM 674 C C . SER A 1 89 ? 12.730 -6.105 1.566 1.00 96.88 89 SER A C 1
ATOM 676 O O . SER A 1 89 ? 12.196 -6.547 0.551 1.00 96.88 89 SER A O 1
ATOM 678 N N . LYS A 1 90 ? 13.972 -6.460 1.917 1.00 95.88 90 LYS A N 1
ATOM 679 C CA . LYS A 1 90 ? 14.777 -7.437 1.173 1.00 95.88 90 LYS A CA 1
ATOM 680 C C . LYS A 1 90 ? 14.189 -8.845 1.264 1.00 95.88 90 LYS A C 1
ATOM 682 O O . LYS A 1 90 ? 14.114 -9.533 0.252 1.00 95.88 90 LYS A O 1
ATOM 687 N N . GLU A 1 91 ? 13.769 -9.267 2.450 1.00 97.31 91 GLU A N 1
ATOM 688 C CA . GLU A 1 91 ? 13.211 -10.604 2.672 1.00 97.31 91 GLU A CA 1
ATOM 689 C C . GLU A 1 91 ? 11.852 -10.792 1.976 1.00 97.31 91 GLU A C 1
ATOM 691 O O . GLU A 1 91 ? 11.628 -11.770 1.248 1.00 97.31 91 GLU A O 1
ATOM 696 N N . SER A 1 92 ? 10.958 -9.819 2.155 1.00 97.00 92 SER A N 1
ATOM 697 C CA . SER A 1 92 ? 9.608 -9.839 1.586 1.00 97.00 92 SER A CA 1
ATOM 698 C C . SER A 1 92 ? 9.579 -9.523 0.086 1.00 97.00 92 SER A C 1
ATOM 700 O O . SER A 1 92 ? 8.695 -10.002 -0.629 1.00 97.00 92 SER A O 1
ATOM 702 N N . GLY A 1 93 ? 10.554 -8.750 -0.403 1.00 97.19 93 GLY A N 1
ATOM 703 C CA . GLY A 1 93 ? 10.573 -8.183 -1.751 1.00 97.19 93 GLY A CA 1
ATOM 704 C C . GLY A 1 93 ? 9.693 -6.938 -1.911 1.00 97.19 93 GLY A C 1
ATOM 705 O O . GLY A 1 93 ? 9.468 -6.503 -3.036 1.00 97.19 93 GLY A O 1
ATOM 706 N N . ALA A 1 94 ? 9.178 -6.367 -0.817 1.00 97.38 94 ALA A N 1
ATOM 707 C CA . ALA A 1 94 ? 8.320 -5.183 -0.833 1.00 97.38 94 ALA A CA 1
ATOM 708 C C . ALA A 1 94 ? 9.117 -3.897 -1.093 1.00 97.38 94 ALA A C 1
ATOM 710 O O . ALA A 1 94 ? 9.519 -3.186 -0.168 1.00 97.38 94 ALA A O 1
ATOM 711 N N . ARG A 1 95 ? 9.336 -3.597 -2.374 1.00 98.00 95 ARG A N 1
ATOM 712 C CA . ARG A 1 95 ? 10.073 -2.415 -2.832 1.00 98.00 95 ARG A CA 1
ATOM 713 C C . ARG A 1 95 ? 9.248 -1.571 -3.798 1.00 98.00 95 ARG A C 1
ATOM 715 O O . ARG A 1 95 ? 8.430 -2.080 -4.566 1.00 98.00 95 ARG A O 1
ATOM 722 N N . CYS A 1 96 ? 9.483 -0.266 -3.762 1.00 98.44 96 CYS A N 1
ATOM 723 C CA . CYS A 1 96 ? 9.023 0.665 -4.786 1.00 98.44 96 CYS A CA 1
ATOM 724 C C . CYS A 1 96 ? 9.756 0.407 -6.115 1.00 98.44 96 CYS A C 1
ATOM 726 O O . CYS A 1 96 ? 10.732 -0.343 -6.161 1.00 98.44 96 CYS A O 1
ATOM 728 N N . LEU A 1 97 ? 9.308 1.038 -7.206 1.00 98.25 97 LEU A N 1
ATOM 729 C CA . LEU A 1 97 ? 9.941 0.922 -8.526 1.00 98.25 97 LEU A CA 1
ATOM 730 C C . LEU A 1 97 ? 11.453 1.175 -8.483 1.00 98.25 97 LEU A C 1
ATOM 732 O O . LEU A 1 97 ? 12.200 0.418 -9.099 1.00 98.25 97 LEU A O 1
ATOM 736 N N . ASP A 1 98 ? 11.885 2.205 -7.754 1.00 97.56 98 ASP A N 1
ATOM 737 C CA . ASP A 1 98 ? 13.292 2.602 -7.612 1.00 97.56 98 ASP A CA 1
ATOM 738 C C . ASP A 1 98 ? 14.109 1.738 -6.631 1.00 97.56 98 ASP A C 1
ATOM 740 O O . ASP A 1 98 ? 15.306 1.960 -6.459 1.00 97.56 98 ASP A O 1
ATOM 744 N N . GLY A 1 99 ? 13.477 0.755 -5.986 1.00 97.69 99 GLY A N 1
ATOM 745 C CA . GLY A 1 99 ? 14.110 -0.134 -5.017 1.00 97.69 99 GLY A CA 1
ATOM 746 C C . GLY A 1 99 ? 14.053 0.339 -3.566 1.00 97.69 99 GLY A C 1
ATOM 747 O O . GLY A 1 99 ? 14.441 -0.432 -2.685 1.00 97.69 99 GLY A O 1
ATOM 748 N N . THR A 1 100 ? 13.546 1.541 -3.278 1.00 98.38 100 THR A N 1
ATOM 749 C CA . THR A 1 100 ? 13.321 1.985 -1.892 1.00 98.38 100 THR A CA 1
ATOM 750 C C . THR A 1 100 ? 12.317 1.077 -1.168 1.00 98.38 100 THR A C 1
ATOM 752 O O . THR A 1 100 ? 11.438 0.496 -1.819 1.00 98.38 100 THR A O 1
ATOM 755 N N . PRO A 1 101 ? 12.419 0.921 0.166 1.00 98.19 101 PRO A N 1
ATOM 756 C CA . PRO A 1 101 ? 11.421 0.206 0.957 1.00 98.19 101 PRO A CA 1
ATOM 757 C C . PRO A 1 101 ? 10.003 0.707 0.699 1.00 98.19 101 PRO A C 1
ATOM 759 O O . PRO A 1 101 ? 9.778 1.912 0.577 1.00 98.19 101 PRO A O 1
ATOM 762 N N . SER A 1 102 ? 9.038 -0.207 0.635 1.00 98.00 102 SER A N 1
ATOM 763 C CA . SER A 1 102 ? 7.624 0.169 0.623 1.00 98.00 102 SER A CA 1
ATOM 764 C C . SER A 1 102 ? 7.079 0.349 2.048 1.00 98.00 102 SER A C 1
ATOM 766 O O . SER A 1 102 ? 7.821 0.309 3.031 1.00 98.00 102 SER A O 1
ATOM 768 N N . GLY A 1 103 ? 5.777 0.585 2.178 1.00 98.06 103 GLY A N 1
ATOM 769 C CA . GLY A 1 103 ? 5.137 0.813 3.468 1.00 98.06 103 GLY A CA 1
ATOM 770 C C . GLY A 1 103 ? 3.666 1.181 3.340 1.00 98.06 103 GLY A C 1
ATOM 771 O O . GLY A 1 103 ? 3.066 1.098 2.266 1.00 98.06 103 GLY A O 1
ATOM 772 N N . TYR A 1 104 ? 3.082 1.598 4.455 1.00 98.44 104 TYR A N 1
ATOM 773 C CA . TYR A 1 104 ? 1.684 2.004 4.542 1.00 98.44 104 TYR A CA 1
ATOM 774 C C . TYR A 1 104 ? 1.517 3.129 5.559 1.00 98.44 104 TYR A C 1
ATOM 776 O O . TYR A 1 104 ? 2.353 3.326 6.434 1.00 98.44 104 TYR A O 1
ATOM 784 N N . TYR A 1 105 ? 0.415 3.858 5.466 1.00 98.44 105 TYR A N 1
ATOM 785 C CA . TYR A 1 105 ? -0.014 4.800 6.489 1.00 98.44 105 TYR A CA 1
ATOM 786 C C . TYR A 1 105 ? -1.090 4.157 7.359 1.00 98.44 105 TYR A C 1
ATOM 788 O O . TYR A 1 105 ? -1.922 3.407 6.848 1.00 98.44 105 TYR A O 1
ATOM 796 N N . ILE A 1 106 ? -1.097 4.448 8.658 1.00 97.88 106 ILE A N 1
ATOM 797 C CA . ILE A 1 106 ? -2.057 3.877 9.606 1.00 97.88 106 ILE A CA 1
ATOM 798 C C . ILE A 1 106 ? -2.609 4.920 10.581 1.00 97.88 106 ILE A C 1
ATOM 800 O O . ILE A 1 106 ? -1.890 5.807 11.043 1.00 97.88 106 ILE A O 1
ATOM 804 N N . ARG A 1 107 ? -3.889 4.774 10.926 1.00 96.12 107 ARG A N 1
ATOM 805 C CA . ARG A 1 107 ? -4.532 5.391 12.090 1.00 96.12 107 ARG A CA 1
ATOM 806 C C . ARG A 1 107 ? -5.259 4.296 12.861 1.00 96.12 107 ARG A C 1
ATOM 808 O O . ARG A 1 107 ? -6.182 3.678 12.334 1.00 96.12 107 ARG A O 1
ATOM 815 N N . LYS A 1 108 ? -4.824 4.037 14.093 1.00 95.00 108 LYS A N 1
ATOM 816 C CA . LYS A 1 108 ? -5.495 3.084 14.980 1.00 95.00 108 LYS A CA 1
ATOM 817 C C . LYS A 1 108 ? -6.577 3.774 15.792 1.00 95.00 108 LYS A C 1
ATOM 819 O O . LYS A 1 108 ? -6.457 4.954 16.122 1.00 95.00 108 LYS A O 1
ATOM 824 N N . VAL A 1 109 ? -7.591 3.006 16.158 1.00 93.69 109 VAL A N 1
ATOM 825 C CA . VAL A 1 109 ? -8.550 3.421 17.184 1.00 93.69 109 VAL A CA 1
ATOM 826 C C . VAL A 1 109 ? -7.898 3.377 18.565 1.00 93.69 109 VAL A C 1
ATOM 828 O O . VAL A 1 109 ? -6.839 2.770 18.748 1.00 93.69 109 VAL A O 1
ATOM 831 N N . ALA A 1 110 ? -8.532 4.021 19.546 1.00 88.50 110 ALA A N 1
ATOM 832 C CA . ALA A 1 110 ? -8.095 3.939 20.933 1.00 88.50 110 ALA A CA 1
ATOM 833 C C . ALA A 1 110 ? -8.083 2.480 21.423 1.00 88.50 110 ALA A C 1
ATOM 835 O O . ALA A 1 110 ? -8.977 1.698 21.090 1.00 88.50 110 ALA A O 1
ATOM 836 N N . SER A 1 111 ? -7.081 2.128 22.231 1.00 85.56 111 SER A N 1
ATOM 837 C CA . SER A 1 111 ? -7.008 0.816 22.881 1.00 85.56 111 SER A CA 1
ATOM 838 C C . SER A 1 111 ? -8.260 0.559 23.726 1.00 85.56 111 SER A C 1
ATOM 840 O O . SER A 1 111 ? -8.725 1.470 24.416 1.00 85.56 111 SER A O 1
ATOM 842 N N . ASN A 1 112 ? -8.772 -0.676 23.711 1.00 85.81 112 ASN A N 1
ATOM 843 C CA . ASN A 1 112 ? -10.028 -1.100 24.343 1.00 85.81 112 ASN A CA 1
ATOM 844 C C . ASN A 1 112 ? -11.302 -0.541 23.683 1.00 85.81 112 ASN A C 1
ATOM 846 O O . ASN A 1 112 ? -12.385 -0.613 24.269 1.00 85.81 112 ASN A O 1
ATOM 850 N N . SER A 1 113 ? -11.205 0.027 22.477 1.00 90.94 113 SER A N 1
ATOM 851 C CA . SER A 1 113 ? -12.392 0.314 21.669 1.00 90.94 113 SER A CA 1
ATOM 852 C C . SER A 1 113 ? -13.131 -0.997 21.364 1.00 90.94 113 SER A C 1
ATOM 854 O O . SER A 1 113 ? -12.482 -1.970 20.979 1.00 90.94 113 SER A O 1
ATOM 856 N N . PRO A 1 114 ? -14.477 -1.044 21.416 1.00 90.62 114 PRO A N 1
ATOM 857 C CA . PRO A 1 114 ? -15.230 -2.228 20.985 1.00 90.62 114 PRO A CA 1
ATOM 858 C C . PRO A 1 114 ? -14.982 -2.589 19.507 1.00 90.62 114 PRO A C 1
ATOM 860 O O . PRO A 1 114 ? -15.275 -3.705 19.081 1.00 90.62 114 PRO A O 1
ATOM 863 N N . ASN A 1 115 ? -14.426 -1.654 18.728 1.00 91.19 115 ASN A N 1
ATOM 864 C CA . ASN A 1 115 ? -14.096 -1.814 17.316 1.00 91.19 115 ASN A CA 1
ATOM 865 C C . ASN A 1 115 ? -12.586 -1.958 17.055 1.00 91.19 115 ASN A C 1
ATOM 867 O O . ASN A 1 115 ? -12.157 -1.909 15.905 1.00 91.19 115 ASN A O 1
ATOM 871 N N . GLU A 1 116 ? -11.769 -2.217 18.084 1.00 90.38 116 GLU A N 1
ATOM 872 C CA . GLU A 1 116 ? -10.317 -2.420 17.936 1.00 90.38 116 GLU A CA 1
ATOM 873 C C . GLU A 1 116 ? -9.938 -3.601 17.029 1.00 90.38 116 GLU A C 1
ATOM 875 O O . GLU A 1 116 ? -8.873 -3.590 16.414 1.00 90.38 116 GLU A O 1
ATOM 880 N N . GLY A 1 117 ? -10.832 -4.585 16.886 1.00 89.00 117 GLY A N 1
ATOM 881 C CA . GLY A 1 117 ? -10.686 -5.710 15.962 1.00 89.00 117 GLY A CA 1
ATOM 882 C C . GLY A 1 117 ? -11.191 -5.439 14.540 1.00 89.00 117 GLY A C 1
ATOM 883 O O . GLY A 1 117 ? -11.191 -6.357 13.722 1.00 89.00 117 GLY A O 1
ATOM 884 N N . ARG A 1 118 ? -11.662 -4.230 14.214 1.00 92.00 118 ARG A N 1
ATOM 885 C CA . ARG A 1 118 ? -12.196 -3.904 12.884 1.00 92.00 118 ARG A CA 1
ATOM 886 C C . ARG A 1 118 ? -11.201 -3.072 12.085 1.00 92.00 118 ARG A C 1
ATOM 888 O O . ARG A 1 118 ? -10.602 -2.134 12.611 1.00 92.00 118 ARG A O 1
ATOM 895 N N . TRP A 1 119 ? -11.008 -3.435 10.822 1.00 94.00 119 TRP A N 1
ATOM 896 C CA . TRP A 1 119 ? -9.948 -2.888 9.980 1.00 94.00 119 TRP A CA 1
ATOM 897 C C . TRP A 1 119 ? -10.445 -2.580 8.575 1.00 94.00 119 TRP A C 1
ATOM 899 O O . TRP A 1 119 ? -11.161 -3.379 7.972 1.00 94.00 119 TRP A O 1
ATOM 909 N N . ILE A 1 120 ? -9.992 -1.457 8.030 1.00 93.25 120 ILE A N 1
ATOM 910 C CA . ILE A 1 120 ? -10.072 -1.151 6.607 1.00 93.25 120 ILE A CA 1
ATOM 911 C C . ILE A 1 120 ? -8.664 -0.957 6.053 1.00 93.25 120 ILE A C 1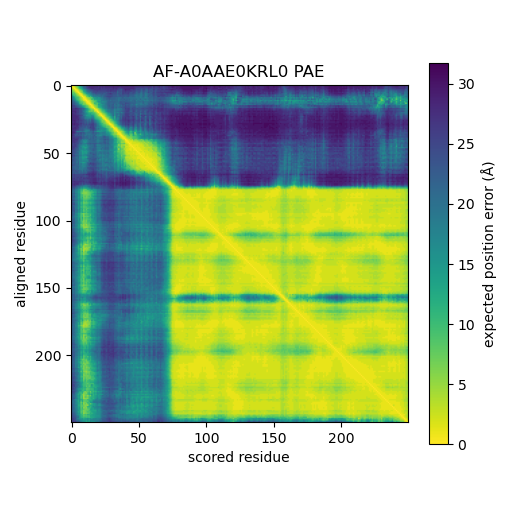
ATOM 913 O O . ILE A 1 120 ? -7.867 -0.177 6.574 1.00 93.25 120 ILE A O 1
ATOM 917 N N . VAL A 1 121 ? -8.359 -1.687 4.987 1.00 94.94 121 VAL A N 1
ATOM 918 C CA . VAL A 1 121 ? -7.135 -1.547 4.208 1.00 94.94 121 VAL A CA 1
ATOM 919 C C . VAL A 1 121 ? -7.526 -1.038 2.834 1.00 94.94 121 VAL A C 1
ATOM 921 O O . VAL A 1 121 ? -8.246 -1.707 2.098 1.00 94.94 121 VAL A O 1
ATOM 924 N N . TYR A 1 122 ? -7.055 0.152 2.493 1.00 95.44 122 TYR A N 1
ATOM 925 C CA . TYR A 1 122 ? -7.331 0.801 1.224 1.00 95.44 122 TYR A CA 1
ATOM 926 C C . TYR A 1 122 ? -6.079 0.817 0.345 1.00 95.44 122 TYR A C 1
ATOM 928 O O . TYR A 1 122 ? -5.020 1.297 0.759 1.00 95.44 122 TYR A O 1
ATOM 936 N N . LEU A 1 123 ? -6.204 0.316 -0.881 1.00 95.94 123 LEU A N 1
ATOM 937 C CA . LEU A 1 123 ? -5.147 0.306 -1.884 1.00 95.94 123 LEU A CA 1
ATOM 938 C C . LEU A 1 123 ? -5.216 1.572 -2.728 1.00 95.94 123 LEU A C 1
ATOM 940 O O . LEU A 1 123 ? -6.210 1.838 -3.408 1.00 95.94 123 LEU A O 1
ATOM 944 N N . GLN A 1 124 ? -4.133 2.342 -2.719 1.00 95.62 124 GLN A N 1
ATOM 945 C CA . GLN A 1 124 ? -4.031 3.540 -3.534 1.00 95.62 124 GLN A CA 1
ATOM 946 C C . GLN A 1 124 ? -4.088 3.215 -5.042 1.00 95.62 124 GLN A C 1
ATOM 948 O O . GLN A 1 124 ? -3.465 2.269 -5.529 1.00 95.62 124 GLN A O 1
ATOM 953 N N . GLY A 1 125 ? -4.811 4.049 -5.793 1.00 92.75 125 GLY A N 1
ATOM 954 C CA . GLY A 1 125 ? -4.797 4.074 -7.258 1.00 92.75 125 GLY A CA 1
ATOM 955 C C . GLY A 1 125 ? -3.664 4.921 -7.853 1.00 92.75 125 GLY A C 1
ATOM 956 O O . GLY A 1 125 ? -2.700 5.276 -7.179 1.00 92.75 125 GLY A O 1
ATOM 957 N N . GLY A 1 126 ? -3.789 5.311 -9.125 1.00 91.62 126 GLY A N 1
ATOM 958 C CA . GLY A 1 126 ? -2.833 6.220 -9.783 1.00 91.62 126 GLY A CA 1
ATOM 959 C C . GLY A 1 126 ? -2.186 5.661 -11.050 1.00 91.62 126 GLY A C 1
ATOM 960 O O . GLY A 1 126 ? -0.981 5.839 -11.254 1.00 91.62 126 GLY A O 1
ATOM 961 N N . GLY A 1 127 ? -2.976 4.975 -11.881 1.00 92.69 127 GLY A N 1
ATOM 962 C CA . GLY A 1 127 ? -2.563 4.465 -13.190 1.00 92.69 127 GLY A CA 1
ATOM 963 C C . GLY A 1 127 ? -1.529 3.338 -13.138 1.00 92.69 127 GLY A C 1
ATOM 964 O O . GLY A 1 127 ? -1.374 2.638 -12.141 1.00 92.69 127 GLY A O 1
ATOM 965 N N . LEU A 1 128 ? -0.807 3.170 -14.235 1.00 94.50 128 LEU A N 1
ATOM 966 C CA . LEU A 1 128 ? 0.311 2.243 -14.370 1.00 94.50 128 LEU A CA 1
ATOM 967 C C . LEU A 1 128 ? 1.379 2.878 -15.261 1.00 94.50 128 LEU A C 1
ATOM 969 O O . LEU A 1 128 ? 1.170 3.966 -15.798 1.00 94.50 128 LEU A O 1
ATOM 973 N N . CYS A 1 129 ? 2.513 2.210 -15.408 1.00 94.00 129 CYS A N 1
ATOM 974 C CA . CYS A 1 129 ? 3.461 2.502 -16.473 1.00 94.00 129 CYS A CA 1
ATOM 975 C C . CYS A 1 129 ? 3.696 1.217 -17.278 1.00 94.00 129 CYS A C 1
ATOM 977 O O . CYS A 1 129 ? 3.609 0.120 -16.728 1.00 94.00 129 CYS A O 1
ATOM 979 N N . VAL A 1 130 ? 3.930 1.354 -18.582 1.00 89.88 130 VAL A N 1
ATOM 980 C CA . VAL A 1 130 ? 4.084 0.213 -19.502 1.00 89.88 130 VAL A CA 1
ATOM 981 C C . VAL A 1 130 ? 5.424 0.304 -20.216 1.00 89.88 130 VAL A C 1
ATOM 983 O O . VAL A 1 130 ? 6.201 -0.647 -20.189 1.00 89.88 130 VAL A O 1
ATOM 986 N N . GLU A 1 131 ? 5.725 1.468 -20.790 1.00 89.69 131 GLU A N 1
ATOM 987 C CA . GLU A 1 131 ? 6.981 1.684 -21.497 1.00 89.69 131 GLU A CA 1
ATOM 988 C C . GLU A 1 131 ? 8.149 1.925 -20.525 1.00 89.69 131 GLU A C 1
ATOM 990 O O . GLU A 1 131 ? 7.987 2.646 -19.530 1.00 89.69 131 GLU A O 1
ATOM 995 N N . PRO A 1 132 ? 9.356 1.393 -20.808 1.00 90.44 132 PRO A N 1
ATOM 996 C CA . PRO A 1 132 ? 10.526 1.562 -19.946 1.00 90.44 132 PRO A CA 1
ATOM 997 C C . PRO A 1 132 ? 10.835 3.019 -19.580 1.00 90.44 132 PRO A C 1
ATOM 999 O O . PRO A 1 132 ? 11.156 3.313 -18.428 1.00 90.44 132 PRO A O 1
ATOM 1002 N N . ALA A 1 133 ? 10.712 3.940 -20.542 1.00 92.12 133 ALA A N 1
ATOM 1003 C CA . ALA A 1 133 ? 10.965 5.364 -20.325 1.00 92.12 133 ALA A CA 1
ATOM 1004 C C . ALA A 1 133 ? 9.965 5.980 -19.330 1.00 92.12 133 ALA A C 1
ATOM 1006 O O . ALA A 1 133 ? 10.375 6.656 -18.382 1.00 92.12 133 ALA A O 1
ATOM 1007 N N . ASP A 1 134 ? 8.676 5.676 -19.486 1.00 92.94 134 ASP A N 1
ATOM 1008 C CA . ASP A 1 134 ? 7.615 6.167 -18.603 1.00 92.94 134 ASP A CA 1
ATOM 1009 C C . ASP A 1 134 ? 7.757 5.589 -17.194 1.00 92.94 134 ASP A C 1
ATOM 1011 O O . ASP A 1 134 ? 7.582 6.293 -16.197 1.00 92.94 134 ASP A O 1
ATOM 1015 N N . CYS A 1 135 ? 8.133 4.313 -17.088 1.00 95.62 135 CYS A N 1
ATOM 1016 C CA . CYS A 1 135 ? 8.390 3.677 -15.803 1.00 95.62 135 CYS A CA 1
ATOM 1017 C C . CYS A 1 135 ? 9.610 4.266 -15.088 1.00 95.62 135 CYS A C 1
ATOM 1019 O O . CYS A 1 135 ? 9.553 4.494 -13.878 1.00 95.62 135 CYS A O 1
ATOM 1021 N N . LEU A 1 136 ? 10.683 4.585 -15.817 1.00 96.12 136 LEU A N 1
ATOM 1022 C CA . LEU A 1 136 ? 11.848 5.287 -15.271 1.00 96.12 136 LEU A CA 1
ATOM 1023 C C . LEU A 1 136 ? 11.531 6.725 -14.854 1.00 96.12 136 LEU A C 1
ATOM 1025 O O . LEU A 1 136 ? 12.143 7.256 -13.929 1.00 96.12 136 LEU A O 1
ATOM 1029 N N . GLN A 1 137 ? 10.602 7.394 -15.532 1.00 96.69 137 GLN A N 1
ATOM 1030 C CA . GLN A 1 137 ? 10.1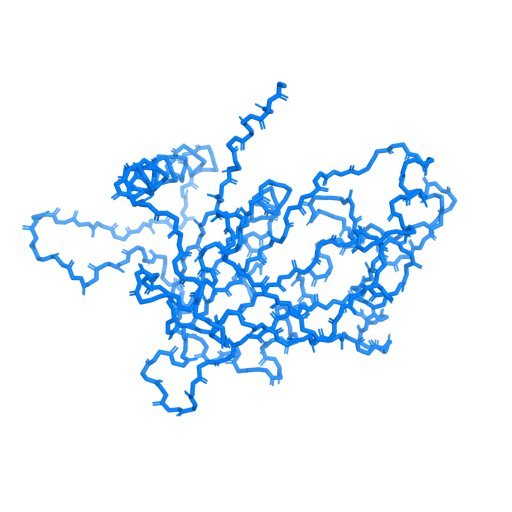40 8.708 -15.099 1.00 96.69 137 GLN A CA 1
ATOM 1031 C C . GLN A 1 137 ? 9.270 8.593 -13.845 1.00 96.69 137 GLN A C 1
ATOM 1033 O O . GLN A 1 137 ? 9.442 9.368 -12.902 1.00 96.69 137 GLN A O 1
ATOM 1038 N N . ARG A 1 138 ? 8.381 7.597 -13.796 1.00 97.38 138 ARG A N 1
ATOM 1039 C CA . ARG A 1 138 ? 7.533 7.312 -12.635 1.00 97.38 138 ARG A CA 1
ATOM 1040 C C . ARG A 1 138 ? 8.344 6.916 -11.403 1.00 97.38 138 ARG A C 1
ATOM 1042 O O . ARG A 1 138 ? 8.001 7.352 -10.309 1.00 97.38 138 ARG A O 1
ATOM 1049 N N . SER A 1 139 ? 9.426 6.149 -11.556 1.00 97.56 139 SER A N 1
ATOM 1050 C CA . SER A 1 139 ? 10.300 5.762 -10.435 1.00 97.56 139 SER A CA 1
ATOM 1051 C C . SER A 1 139 ? 10.893 6.972 -9.707 1.00 97.56 139 SER A C 1
ATOM 1053 O O . SER A 1 139 ? 11.176 6.911 -8.517 1.00 97.56 139 SER A O 1
ATOM 1055 N N . LYS A 1 140 ? 10.995 8.116 -10.392 1.00 97.25 140 LYS A N 1
ATOM 1056 C CA . LYS A 1 140 ? 11.479 9.381 -9.836 1.00 97.25 140 LYS A CA 1
ATOM 1057 C C . LYS A 1 140 ? 10.386 10.205 -9.154 1.00 97.25 140 LYS A C 1
ATOM 1059 O O . LYS A 1 140 ? 10.673 11.341 -8.789 1.00 97.25 140 LYS A O 1
ATOM 1064 N N . SER A 1 141 ? 9.152 9.729 -8.989 1.00 97.06 141 SER A N 1
ATOM 1065 C CA . SER A 1 141 ? 8.072 10.446 -8.288 1.00 97.06 141 SER A CA 1
ATOM 1066 C C . SER A 1 141 ? 7.645 9.741 -6.996 1.00 97.06 141 SER A C 1
ATOM 1068 O O . SER A 1 141 ? 8.138 8.668 -6.660 1.00 97.06 141 SER A O 1
ATOM 1070 N N . ASP A 1 142 ? 6.719 10.346 -6.252 1.00 95.88 142 ASP A N 1
ATOM 1071 C CA . ASP A 1 142 ? 6.075 9.744 -5.073 1.00 95.88 142 ASP A CA 1
ATOM 1072 C C . ASP A 1 142 ? 5.264 8.476 -5.413 1.00 95.88 142 ASP A C 1
ATOM 1074 O O . ASP A 1 142 ? 4.898 7.706 -4.526 1.00 95.88 142 ASP A O 1
ATOM 1078 N N . ARG A 1 143 ? 5.023 8.232 -6.710 1.00 96.56 143 ARG A N 1
ATOM 1079 C CA . ARG A 1 143 ? 4.378 7.035 -7.274 1.00 96.56 143 ARG A CA 1
ATOM 1080 C C . ARG A 1 143 ? 5.352 5.938 -7.697 1.00 96.56 143 ARG A C 1
ATOM 1082 O O . ARG A 1 143 ? 4.932 4.970 -8.340 1.00 96.56 143 ARG A O 1
ATOM 1089 N N . GLY A 1 144 ? 6.629 6.098 -7.372 1.00 97.56 144 GLY A N 1
ATOM 1090 C CA . GLY A 1 144 ? 7.675 5.129 -7.676 1.00 97.56 144 GLY A CA 1
ATOM 1091 C C . GLY A 1 144 ? 8.830 5.086 -6.674 1.00 97.56 144 GLY A C 1
ATOM 1092 O O . GLY A 1 144 ? 9.691 4.223 -6.817 1.00 97.56 144 GLY A O 1
ATOM 1093 N N . SER A 1 145 ? 8.819 5.961 -5.663 1.00 98.06 145 SER A N 1
ATOM 1094 C CA . SER A 1 145 ? 9.830 6.060 -4.609 1.00 98.06 145 SER A CA 1
ATOM 1095 C C . SER A 1 145 ? 9.204 6.504 -3.288 1.00 98.06 145 SER A C 1
ATOM 1097 O O . SER A 1 145 ? 8.466 7.495 -3.251 1.00 98.06 145 SER A O 1
ATOM 1099 N N . SER A 1 146 ? 9.541 5.821 -2.192 1.00 98.19 146 SER A N 1
ATOM 1100 C CA . SER A 1 146 ? 9.098 6.205 -0.847 1.00 98.19 146 SER A CA 1
ATOM 1101 C C . SER A 1 146 ? 9.915 7.342 -0.234 1.00 98.19 146 SER A C 1
ATOM 1103 O O . SER A 1 146 ? 9.460 7.968 0.718 1.00 98.19 146 SER A O 1
ATOM 1105 N N . ASN A 1 147 ? 11.051 7.723 -0.831 1.00 97.88 147 ASN A N 1
ATOM 1106 C CA . ASN A 1 147 ? 11.850 8.879 -0.390 1.00 97.88 147 ASN A CA 1
ATOM 1107 C C . ASN A 1 147 ? 11.083 10.212 -0.441 1.00 97.88 147 ASN A C 1
ATOM 1109 O O . ASN A 1 147 ? 11.532 11.217 0.104 1.00 97.88 147 ASN A O 1
ATOM 1113 N N . LYS A 1 148 ? 9.946 10.239 -1.141 1.00 95.81 148 LYS A N 1
ATOM 1114 C CA . LYS A 1 148 ? 9.086 11.417 -1.299 1.00 95.81 148 LYS A CA 1
ATOM 1115 C C . LYS A 1 148 ? 7.838 11.372 -0.421 1.00 95.81 148 LYS A C 1
ATOM 1117 O O . LYS A 1 148 ? 6.998 12.263 -0.514 1.00 95.81 148 LYS A O 1
ATOM 1122 N N . TRP A 1 149 ? 7.683 10.333 0.392 1.00 97.44 149 TRP A N 1
ATOM 1123 C CA . TRP A 1 149 ? 6.540 10.173 1.277 1.00 97.44 149 TRP A CA 1
ATOM 1124 C C . TRP A 1 149 ? 6.735 10.994 2.551 1.00 97.44 149 TRP A C 1
ATOM 1126 O O . TRP A 1 149 ? 7.763 10.905 3.219 1.00 97.44 149 TRP A O 1
ATOM 1136 N N . GLY A 1 150 ? 5.733 11.805 2.896 1.00 97.38 150 GLY A N 1
ATOM 1137 C CA . GLY A 1 150 ? 5.715 12.529 4.165 1.00 97.38 150 GLY A CA 1
ATOM 1138 C C . GLY A 1 150 ? 5.482 11.586 5.345 1.00 97.38 150 GLY A C 1
ATOM 1139 O O . GLY A 1 150 ? 4.880 10.523 5.186 1.00 97.38 150 GLY A O 1
ATOM 1140 N N . ALA A 1 151 ? 5.903 11.998 6.544 1.00 97.56 151 ALA A N 1
ATOM 1141 C CA . ALA A 1 151 ? 5.680 11.234 7.776 1.00 97.56 151 ALA A CA 1
ATOM 1142 C C . ALA A 1 151 ? 4.188 11.017 8.089 1.00 97.56 151 ALA A C 1
ATOM 1144 O O . ALA A 1 151 ? 3.828 10.076 8.795 1.00 97.56 151 ALA A O 1
ATOM 1145 N N . THR A 1 152 ? 3.319 11.872 7.551 1.00 96.81 152 THR A N 1
ATOM 1146 C CA . THR A 1 152 ? 1.868 11.766 7.677 1.00 96.81 152 THR A CA 1
ATOM 1147 C C . THR A 1 152 ? 1.175 11.957 6.331 1.00 96.81 152 THR A C 1
ATOM 1149 O O . THR A 1 152 ? 1.738 12.524 5.391 1.00 96.81 152 THR A O 1
ATOM 1152 N N . ARG A 1 153 ? -0.064 11.468 6.241 1.00 93.06 153 ARG A N 1
ATOM 1153 C CA . ARG A 1 153 ? -0.965 11.645 5.099 1.00 93.06 153 ARG A CA 1
ATOM 1154 C C . ARG A 1 153 ? -2.354 12.024 5.595 1.00 93.06 153 ARG A C 1
ATOM 1156 O O . ARG A 1 153 ? -2.892 11.340 6.459 1.00 93.06 153 ARG A O 1
ATOM 1163 N N . THR A 1 154 ? -2.949 13.051 5.000 1.00 91.94 154 THR A N 1
ATOM 1164 C CA . THR A 1 154 ? -4.369 13.374 5.189 1.00 91.94 154 THR A CA 1
ATOM 1165 C C . THR A 1 154 ? -5.205 12.645 4.137 1.00 91.94 154 THR A C 1
ATOM 1167 O O . THR A 1 154 ? -4.901 12.742 2.948 1.00 91.94 154 THR A O 1
ATOM 1170 N N . VAL A 1 155 ? -6.232 11.914 4.568 1.00 87.12 155 VAL A N 1
ATOM 1171 C CA . VAL A 1 155 ? -7.178 11.177 3.701 1.00 87.12 155 VAL A CA 1
ATOM 1172 C C . VAL A 1 155 ? -8.546 11.871 3.655 1.00 87.12 155 VAL A C 1
ATOM 1174 O O . VAL A 1 155 ? -8.712 12.935 4.245 1.00 87.12 155 VAL A O 1
ATOM 1177 N N . GLY A 1 156 ? -9.519 11.304 2.932 1.00 70.25 156 GLY A N 1
ATOM 1178 C CA . GLY A 1 156 ? -10.879 11.862 2.837 1.00 70.25 156 GLY A CA 1
AT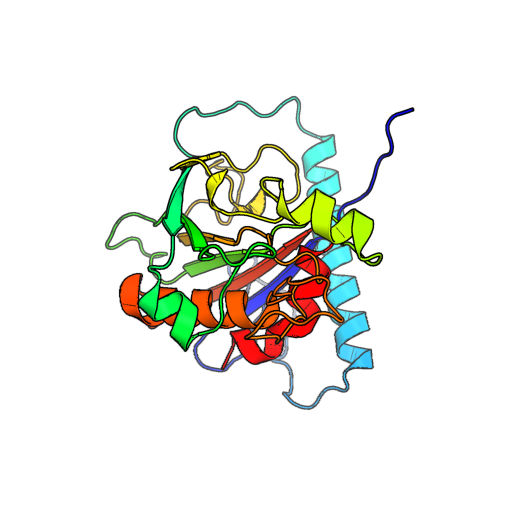OM 1179 C C . GLY A 1 156 ? -10.977 13.161 2.032 1.00 70.25 156 GLY A C 1
ATOM 1180 O O . GLY A 1 156 ? -11.913 13.934 2.201 1.00 70.25 156 GLY A O 1
ATOM 1181 N N . THR A 1 157 ? -9.977 13.439 1.190 1.00 64.12 157 THR A N 1
ATOM 1182 C CA . THR A 1 157 ? -9.928 14.649 0.353 1.00 64.12 157 THR A CA 1
ATOM 1183 C C . THR A 1 157 ? -10.344 14.400 -1.098 1.00 64.12 157 THR A C 1
ATOM 1185 O O . THR A 1 157 ? -10.585 15.360 -1.822 1.00 64.12 157 THR A O 1
ATOM 1188 N N . ASN A 1 158 ? -10.438 13.133 -1.528 1.00 58.31 158 ASN A N 1
ATOM 1189 C CA . ASN A 1 158 ? -10.539 12.750 -2.944 1.00 58.31 158 ASN A CA 1
ATOM 1190 C C . ASN A 1 158 ? -11.600 11.662 -3.241 1.00 58.31 158 ASN A C 1
ATOM 1192 O O . ASN A 1 158 ? -11.409 10.866 -4.159 1.00 58.31 158 ASN A O 1
ATOM 1196 N N . GLY A 1 159 ? -12.705 11.588 -2.491 1.00 66.31 159 GLY A N 1
ATOM 1197 C CA . GLY A 1 159 ? -13.841 10.702 -2.786 1.00 66.31 159 GLY A CA 1
ATOM 1198 C C . GLY A 1 159 ? -13.590 9.237 -2.420 1.00 66.31 159 GLY A C 1
ATOM 1199 O O . GLY A 1 159 ? -14.145 8.723 -1.456 1.00 66.31 159 GLY A O 1
ATOM 1200 N N . ALA A 1 160 ? -12.707 8.549 -3.142 1.00 62.06 160 ALA A N 1
ATOM 1201 C CA . ALA A 1 160 ? -12.412 7.135 -2.890 1.00 62.06 160 ALA A CA 1
ATOM 1202 C C . ALA A 1 160 ? -11.713 6.900 -1.530 1.00 62.06 160 ALA A C 1
ATOM 1204 O O . ALA A 1 160 ? -11.872 5.866 -0.880 1.00 62.06 160 ALA A O 1
ATOM 1205 N N . GLU A 1 161 ? -10.970 7.904 -1.051 1.00 75.75 161 GLU A N 1
ATOM 1206 C CA . GLU A 1 161 ? -10.337 7.901 0.275 1.00 75.75 161 GLU A CA 1
ATOM 1207 C C . GLU A 1 161 ? -11.306 8.281 1.413 1.00 75.75 161 GLU A C 1
ATOM 1209 O O . GLU A 1 161 ? -10.905 8.244 2.577 1.00 75.75 161 GLU A O 1
ATOM 1214 N N . ASP A 1 162 ? -12.569 8.616 1.117 1.00 80.31 162 ASP A N 1
ATOM 1215 C CA . ASP A 1 162 ? -13.578 9.000 2.121 1.00 80.31 162 ASP A CA 1
ATOM 1216 C C . ASP A 1 162 ? -13.912 7.838 3.062 1.00 80.31 162 ASP A C 1
ATOM 1218 O O . ASP A 1 162 ? -14.257 8.056 4.223 1.00 80.31 162 ASP A O 1
ATOM 1222 N N . LEU A 1 163 ? -13.694 6.598 2.608 1.00 85.69 163 LEU A N 1
ATOM 1223 C CA . LEU A 1 163 ? -13.749 5.395 3.443 1.00 85.69 163 LEU A CA 1
ATOM 1224 C C . LEU A 1 163 ? -12.794 5.455 4.643 1.00 85.69 163 LEU A C 1
ATOM 1226 O O . LEU A 1 163 ? -13.040 4.809 5.658 1.00 85.69 163 LEU A O 1
ATOM 1230 N N . LEU A 1 164 ? -11.707 6.222 4.533 1.00 90.06 164 LEU A N 1
ATOM 1231 C CA . LEU A 1 164 ? -10.728 6.405 5.598 1.00 90.06 164 LEU A CA 1
ATOM 1232 C C . LEU A 1 164 ? -10.941 7.702 6.393 1.00 90.06 164 LEU A C 1
ATOM 1234 O O . LEU A 1 164 ? -10.156 7.997 7.305 1.00 90.06 164 LEU A O 1
ATOM 1238 N N . SER A 1 165 ? -11.976 8.483 6.080 1.00 89.00 165 SER A N 1
ATOM 1239 C CA . SER A 1 165 ? -12.244 9.730 6.791 1.00 89.00 165 SER A CA 1
ATOM 1240 C C . SER A 1 165 ? -12.634 9.470 8.251 1.00 89.00 165 SER A C 1
ATOM 1242 O O . SER A 1 165 ? -13.259 8.465 8.578 1.00 89.00 165 SER A O 1
ATOM 1244 N N . ALA A 1 166 ? -12.254 10.372 9.148 1.00 87.50 166 ALA A N 1
ATOM 1245 C CA . ALA A 1 166 ? -12.716 10.437 10.530 1.00 87.50 166 ALA A CA 1
ATOM 1246 C C . ALA A 1 166 ? -14.050 11.193 10.679 1.00 87.50 166 ALA A C 1
ATOM 1248 O O . ALA A 1 166 ? -14.486 11.435 11.802 1.00 87.50 166 ALA A O 1
ATOM 1249 N N . SER A 1 167 ? -14.687 11.592 9.571 1.00 85.69 167 SER A N 1
ATOM 1250 C CA . SER A 1 167 ? -16.017 12.202 9.589 1.00 85.69 167 SER A CA 1
ATOM 1251 C C . SER A 1 167 ? -17.021 11.314 10.324 1.00 85.69 167 SER A C 1
ATOM 1253 O O . SER A 1 167 ? -17.065 10.104 10.101 1.00 85.69 167 SER A O 1
ATOM 1255 N N . SER A 1 168 ? -17.886 11.925 11.135 1.00 84.19 168 SER A N 1
ATOM 1256 C CA . SER A 1 168 ? -18.980 11.235 11.830 1.00 84.19 168 SER A CA 1
ATOM 1257 C C . SER A 1 168 ? -19.970 10.551 10.884 1.00 84.19 168 SER A C 1
ATOM 1259 O O . SER A 1 168 ? -20.706 9.662 11.298 1.00 84.19 168 SER A O 1
ATOM 1261 N N . ASP A 1 169 ? -20.003 10.966 9.618 1.00 83.81 169 ASP A N 1
ATOM 1262 C CA . ASP A 1 169 ? -20.842 10.354 8.589 1.00 83.81 169 ASP A CA 1
ATOM 1263 C C . ASP A 1 169 ? -20.214 9.122 7.937 1.00 83.81 169 ASP A C 1
ATOM 1265 O O . ASP A 1 169 ? -20.905 8.384 7.233 1.00 83.81 169 ASP A O 1
ATOM 1269 N N . ASN A 1 170 ? -18.916 8.891 8.148 1.00 84.44 170 ASN A N 1
ATOM 1270 C CA . ASN A 1 170 ? -18.279 7.662 7.712 1.00 84.44 170 ASN A CA 1
ATOM 1271 C C . ASN A 1 170 ? -18.630 6.545 8.714 1.00 84.44 170 ASN A C 1
ATOM 1273 O O . ASN A 1 170 ? -18.160 6.593 9.856 1.00 84.44 170 ASN A O 1
ATOM 1277 N N . PRO A 1 171 ? -19.392 5.506 8.312 1.00 86.44 171 PRO A N 1
ATOM 1278 C CA . PRO A 1 171 ? -19.766 4.403 9.201 1.00 86.44 171 PRO A CA 1
ATOM 1279 C C . PRO A 1 171 ? -18.573 3.535 9.628 1.00 86.44 171 PRO A C 1
ATOM 1281 O O . PRO A 1 171 ? -18.735 2.653 10.467 1.00 86.44 171 PRO A O 1
ATOM 1284 N N . PHE A 1 172 ? -17.398 3.756 9.035 1.00 88.94 172 PHE A N 1
ATOM 1285 C CA . PHE A 1 172 ? -16.151 3.081 9.377 1.00 88.94 172 PHE A CA 1
ATOM 1286 C C . PHE A 1 172 ? -15.192 3.976 10.167 1.00 88.94 172 PHE A C 1
ATOM 1288 O O . PHE A 1 172 ? -14.101 3.528 10.480 1.00 88.94 172 PHE A O 1
ATOM 1295 N N . SER A 1 173 ? -15.568 5.219 10.495 1.00 89.50 173 SER A N 1
ATOM 1296 C CA . SER A 1 173 ? -14.682 6.209 11.139 1.00 89.50 173 SER A CA 1
ATOM 1297 C C . SER A 1 173 ? -14.024 5.729 12.438 1.00 89.50 173 SER A C 1
ATOM 1299 O O . SER A 1 173 ? -12.954 6.225 12.798 1.00 89.50 173 SER A O 1
ATOM 1301 N N . ASP A 1 174 ? -14.635 4.756 13.115 1.00 90.56 174 ASP A N 1
ATOM 1302 C CA . ASP A 1 174 ? -14.175 4.121 14.346 1.00 90.56 174 ASP A CA 1
ATOM 1303 C C . ASP A 1 174 ? -13.544 2.730 14.131 1.00 90.56 174 ASP A C 1
ATOM 1305 O O . ASP A 1 174 ? -13.526 1.907 15.049 1.00 90.56 174 ASP A O 1
ATOM 1309 N N . TRP A 1 175 ? -13.025 2.450 12.931 1.00 94.00 175 TRP A N 1
ATOM 1310 C CA . TRP A 1 175 ? -12.212 1.272 12.612 1.00 94.00 175 TRP A CA 1
ATOM 1311 C C . TRP A 1 175 ? -10.727 1.650 12.543 1.00 94.00 175 TRP A C 1
ATOM 1313 O O . TRP A 1 175 ? -10.351 2.817 12.421 1.00 94.00 175 TRP A O 1
ATOM 1323 N N . ASN A 1 176 ? -9.840 0.655 12.584 1.00 95.06 176 ASN A N 1
ATOM 1324 C CA . ASN A 1 176 ? -8.434 0.881 12.252 1.00 95.06 176 ASN A CA 1
ATOM 1325 C C . ASN A 1 176 ? -8.297 1.122 10.746 1.00 95.06 176 ASN A C 1
ATOM 1327 O O . ASN A 1 176 ? -8.760 0.316 9.937 1.00 95.06 176 ASN A O 1
ATOM 1331 N N . HIS A 1 177 ? -7.642 2.212 10.366 1.00 96.00 177 HIS A N 1
ATOM 1332 C CA . HIS A 1 177 ? -7.512 2.641 8.979 1.00 96.00 177 HIS A CA 1
ATOM 1333 C C . HIS A 1 177 ? -6.089 2.436 8.485 1.00 96.00 177 HIS A C 1
ATOM 1335 O O . HIS A 1 177 ? -5.146 2.961 9.075 1.00 96.00 177 HIS A O 1
ATOM 1341 N N . VAL A 1 178 ? -5.942 1.725 7.372 1.00 97.25 178 VAL A N 1
ATOM 1342 C CA . VAL A 1 178 ? -4.669 1.515 6.685 1.00 97.25 178 VAL A CA 1
ATOM 1343 C C . VAL A 1 178 ? -4.793 2.003 5.249 1.00 97.25 178 VAL A C 1
ATOM 1345 O O . VAL A 1 178 ? -5.670 1.572 4.505 1.00 97.25 178 VAL A O 1
ATOM 1348 N N . PHE A 1 179 ? -3.874 2.868 4.840 1.00 97.44 179 PHE A N 1
ATOM 1349 C CA . PHE A 1 179 ? -3.716 3.307 3.461 1.00 97.44 179 PHE A CA 1
ATOM 1350 C C . PHE A 1 179 ? -2.402 2.760 2.910 1.00 97.44 179 PHE A C 1
ATOM 1352 O O . PHE A 1 179 ? -1.326 3.108 3.400 1.00 97.44 179 PHE A O 1
ATOM 1359 N N . VAL A 1 180 ? -2.467 1.914 1.886 1.00 97.56 180 VAL A N 1
ATOM 1360 C CA . VAL A 1 180 ? -1.274 1.329 1.268 1.00 97.56 180 VAL A CA 1
ATOM 1361 C C . VAL A 1 180 ? -0.873 2.164 0.060 1.00 97.56 180 VAL A C 1
ATOM 1363 O O . VAL A 1 180 ? -1.607 2.246 -0.928 1.00 97.56 180 VAL A O 1
ATOM 1366 N N . SER A 1 181 ? 0.302 2.786 0.142 1.00 96.25 181 SER A N 1
ATOM 1367 C CA . SER A 1 181 ? 0.840 3.624 -0.928 1.00 96.25 181 SER A CA 1
ATOM 1368 C C . SER A 1 181 ? 1.270 2.785 -2.130 1.00 96.25 181 SER A C 1
ATOM 1370 O O . SER A 1 181 ? 1.972 1.783 -2.003 1.00 96.25 181 SER A O 1
ATOM 1372 N N . TYR A 1 182 ? 0.881 3.226 -3.321 1.00 97.56 182 TYR A N 1
ATOM 1373 C CA . TYR A 1 182 ? 1.133 2.537 -4.578 1.00 97.56 182 TYR A CA 1
ATOM 1374 C C . TYR A 1 182 ? 2.350 3.129 -5.291 1.00 97.56 182 TYR A C 1
ATOM 1376 O O . TYR A 1 182 ? 2.256 4.142 -5.993 1.00 97.56 182 TYR A O 1
ATOM 1384 N N . ALA A 1 183 ? 3.492 2.462 -5.128 1.00 98.00 183 ALA A N 1
ATOM 1385 C CA . ALA A 1 183 ? 4.760 2.853 -5.747 1.00 98.00 183 ALA A CA 1
ATOM 1386 C C . ALA A 1 183 ? 5.387 1.774 -6.645 1.00 98.00 183 ALA A C 1
ATOM 1388 O O . ALA A 1 183 ? 6.559 1.869 -6.999 1.00 98.00 183 ALA A O 1
ATOM 1389 N N . SER A 1 184 ? 4.618 0.750 -7.023 1.00 97.94 184 SER A N 1
ATOM 1390 C CA . SER A 1 184 ? 5.088 -0.364 -7.855 1.00 97.94 184 SER A CA 1
ATOM 1391 C C . SER A 1 184 ? 4.768 -0.215 -9.345 1.00 97.94 184 SER A C 1
ATOM 1393 O O . SER A 1 184 ? 5.400 -0.876 -10.159 1.00 97.94 184 SER A O 1
ATOM 1395 N N . GLY A 1 185 ? 3.811 0.643 -9.723 1.00 96.81 185 GLY A N 1
ATOM 1396 C CA . GLY A 1 185 ? 3.484 0.942 -11.129 1.00 96.81 185 GLY A CA 1
ATOM 1397 C C . GLY A 1 185 ? 2.847 -0.204 -11.932 1.00 96.81 185 GLY A C 1
ATOM 1398 O O . GLY A 1 185 ? 2.679 -0.061 -13.138 1.00 96.81 185 GLY A O 1
ATOM 1399 N N . ASP A 1 186 ? 2.475 -1.301 -11.271 1.00 97.19 186 ASP A N 1
ATOM 1400 C CA . ASP A 1 186 ? 2.077 -2.595 -11.845 1.00 97.19 186 ASP A CA 1
ATOM 1401 C C . ASP A 1 186 ? 0.647 -3.035 -11.482 1.00 97.19 186 ASP A C 1
ATOM 1403 O O . ASP A 1 186 ? 0.322 -4.218 -11.522 1.00 97.19 186 ASP A O 1
ATOM 1407 N N . THR A 1 187 ? -0.217 -2.116 -11.058 1.00 96.31 187 THR A N 1
ATOM 1408 C CA . THR A 1 187 ? -1.600 -2.401 -10.629 1.00 96.31 187 THR A CA 1
ATOM 1409 C C . THR A 1 187 ? -1.719 -3.464 -9.528 1.00 96.31 187 THR A C 1
ATOM 1411 O O . THR A 1 187 ? -2.726 -4.165 -9.445 1.00 96.31 187 THR A O 1
ATOM 1414 N N . TRP A 1 188 ? -0.704 -3.562 -8.660 1.00 97.25 188 TRP A N 1
ATOM 1415 C CA . TRP A 1 188 ? -0.632 -4.503 -7.534 1.00 97.25 188 TRP A CA 1
ATOM 141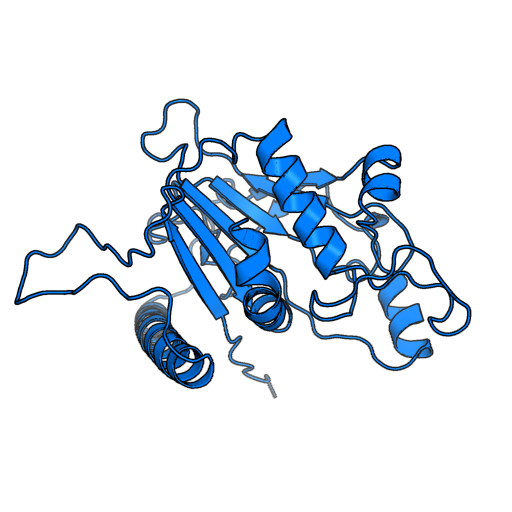6 C C . TRP A 1 188 ? -0.487 -5.980 -7.928 1.00 97.25 188 TRP A C 1
ATOM 1418 O O . TRP A 1 188 ? -0.792 -6.858 -7.121 1.00 97.25 188 TRP A O 1
ATOM 1428 N N . THR A 1 189 ? -0.019 -6.280 -9.143 1.00 96.12 189 THR A N 1
ATOM 1429 C CA . THR A 1 189 ? 0.152 -7.670 -9.612 1.00 96.12 189 THR A CA 1
ATOM 1430 C C . THR A 1 189 ? 1.608 -8.122 -9.688 1.00 96.12 189 THR A C 1
ATOM 1432 O O . THR A 1 189 ? 1.868 -9.305 -9.892 1.00 96.12 189 THR A O 1
ATOM 1435 N N . GLY A 1 190 ? 2.573 -7.210 -9.559 1.00 96.25 190 GLY A N 1
ATOM 1436 C CA . GLY A 1 190 ? 3.982 -7.534 -9.761 1.00 96.25 190 GLY A CA 1
ATOM 1437 C C . GLY A 1 190 ? 4.590 -8.357 -8.626 1.00 96.25 190 GLY A C 1
ATOM 1438 O O . GLY A 1 190 ? 4.350 -8.108 -7.442 1.00 96.25 190 GLY A O 1
ATOM 1439 N N . THR A 1 191 ? 5.396 -9.352 -9.000 1.00 96.62 191 THR A N 1
ATOM 1440 C CA . THR A 1 191 ? 6.038 -10.316 -8.089 1.00 96.62 191 THR A CA 1
ATOM 1441 C C . THR A 1 191 ? 7.560 -10.337 -8.207 1.00 96.62 191 THR A C 1
ATOM 1443 O O . THR A 1 191 ? 8.218 -11.305 -7.817 1.00 96.62 191 THR A O 1
ATOM 1446 N N . ARG A 1 192 ? 8.143 -9.297 -8.800 1.00 95.06 192 ARG A N 1
ATOM 1447 C CA . ARG A 1 192 ? 9.575 -9.242 -9.079 1.00 95.06 192 ARG A CA 1
ATOM 1448 C C . ARG A 1 192 ? 10.325 -8.789 -7.829 1.00 95.06 192 ARG A C 1
ATOM 1450 O O . ARG A 1 192 ? 10.075 -7.726 -7.278 1.00 95.06 192 ARG A O 1
ATOM 1457 N N . ARG A 1 193 ? 11.245 -9.639 -7.374 1.00 95.62 193 ARG A N 1
ATOM 1458 C CA . ARG A 1 193 ? 12.089 -9.375 -6.198 1.00 95.62 193 ARG A CA 1
ATOM 1459 C C . ARG A 1 193 ? 13.357 -8.601 -6.531 1.00 95.62 193 ARG A C 1
ATOM 1461 O O . ARG A 1 193 ? 13.908 -7.971 -5.643 1.00 95.62 193 ARG A O 1
ATOM 1468 N N . GLU A 1 194 ? 13.793 -8.660 -7.786 1.00 93.88 194 GLU A N 1
ATOM 1469 C CA . GLU A 1 194 ? 15.060 -8.097 -8.248 1.00 93.88 194 GLU A CA 1
ATOM 1470 C C . GLU A 1 194 ? 14.863 -7.325 -9.563 1.00 93.88 194 GLU A C 1
ATOM 1472 O O . GLU A 1 194 ? 14.041 -7.731 -10.400 1.00 93.88 194 GLU A O 1
ATOM 1477 N N . PRO A 1 195 ? 15.618 -6.233 -9.775 1.00 93.12 195 PRO A N 1
ATOM 1478 C CA . PRO A 1 195 ? 15.559 -5.442 -10.989 1.00 93.12 195 PRO A CA 1
ATOM 1479 C C . PRO A 1 195 ? 16.335 -6.128 -12.119 1.00 93.12 195 PRO A C 1
ATOM 1481 O O . PRO A 1 195 ? 17.315 -6.836 -11.899 1.00 93.12 195 PRO A O 1
ATOM 1484 N N . THR A 1 196 ? 15.921 -5.900 -13.365 1.00 90.94 196 THR A N 1
ATOM 1485 C CA . THR A 1 196 ? 16.566 -6.493 -14.547 1.00 90.94 196 THR A CA 1
ATOM 1486 C C . THR A 1 196 ? 16.713 -5.461 -15.656 1.00 90.94 196 THR A C 1
ATOM 1488 O O . THR A 1 196 ? 15.974 -4.481 -15.690 1.00 90.94 196 THR A O 1
ATOM 1491 N N . LEU A 1 197 ? 17.605 -5.698 -16.622 1.00 89.50 197 LEU A N 1
ATOM 1492 C CA . LEU A 1 197 ? 17.695 -4.843 -17.814 1.00 89.50 197 LEU A CA 1
ATOM 1493 C C . LEU A 1 197 ? 16.362 -4.782 -18.580 1.00 89.50 197 LEU A C 1
ATOM 1495 O O . LEU A 1 197 ? 15.977 -3.717 -19.049 1.00 89.50 197 LEU A O 1
ATOM 1499 N N . ALA A 1 198 ? 15.616 -5.892 -18.626 1.00 85.81 198 ALA A N 1
ATOM 1500 C CA . ALA A 1 198 ? 14.293 -5.953 -19.252 1.00 85.81 198 ALA A CA 1
ATOM 1501 C C . ALA A 1 198 ? 13.245 -5.073 -18.547 1.00 85.81 198 ALA A C 1
ATOM 1503 O O . ALA A 1 198 ? 12.281 -4.646 -19.172 1.00 85.81 198 ALA A O 1
ATOM 1504 N N . THR A 1 199 ? 13.434 -4.785 -17.256 1.00 88.06 199 THR A N 1
ATOM 1505 C CA . THR A 1 199 ? 12.591 -3.867 -16.477 1.00 88.06 199 THR A CA 1
ATOM 1506 C C . THR A 1 199 ? 13.222 -2.487 -16.318 1.00 88.06 199 THR A C 1
ATOM 1508 O O . THR A 1 199 ? 12.821 -1.736 -15.433 1.00 88.06 199 THR A O 1
ATOM 1511 N N . ALA A 1 200 ? 14.235 -2.160 -17.130 1.00 91.69 200 ALA A N 1
ATOM 1512 C CA . ALA A 1 200 ? 15.026 -0.936 -17.013 1.00 91.69 200 ALA A CA 1
ATOM 1513 C C . ALA A 1 200 ? 15.605 -0.702 -15.603 1.00 91.69 200 ALA A C 1
ATOM 1515 O O . ALA A 1 200 ? 15.754 0.431 -15.156 1.00 91.69 200 ALA A O 1
ATOM 1516 N N . GLY A 1 201 ? 15.923 -1.782 -14.887 1.00 94.88 201 GLY A N 1
ATOM 1517 C CA . GLY A 1 201 ? 16.445 -1.717 -13.527 1.00 94.88 201 GLY A CA 1
ATOM 1518 C C . GLY A 1 201 ? 15.384 -1.470 -12.446 1.00 94.88 201 GLY A C 1
ATOM 1519 O O . GLY A 1 201 ? 15.750 -1.072 -11.346 1.00 94.88 201 GLY A O 1
ATOM 1520 N N . LEU A 1 202 ? 14.096 -1.700 -12.726 1.00 97.25 202 LEU A N 1
ATOM 1521 C CA . LEU A 1 202 ? 12.989 -1.444 -11.791 1.00 97.25 202 LEU A CA 1
ATOM 1522 C C . LEU A 1 202 ? 12.376 -2.732 -11.217 1.00 97.25 202 LEU A C 1
ATOM 1524 O O . LEU A 1 202 ? 12.445 -3.795 -11.847 1.00 97.25 202 LEU A O 1
ATOM 1528 N N . TYR A 1 203 ? 11.753 -2.615 -10.036 1.00 96.44 203 TYR A N 1
ATOM 1529 C CA . TYR A 1 203 ? 11.312 -3.760 -9.226 1.00 96.44 203 TYR A CA 1
ATOM 1530 C C . TYR A 1 203 ? 9.901 -4.282 -9.503 1.00 96.44 203 TYR A C 1
ATOM 1532 O O . TYR A 1 203 ? 9.75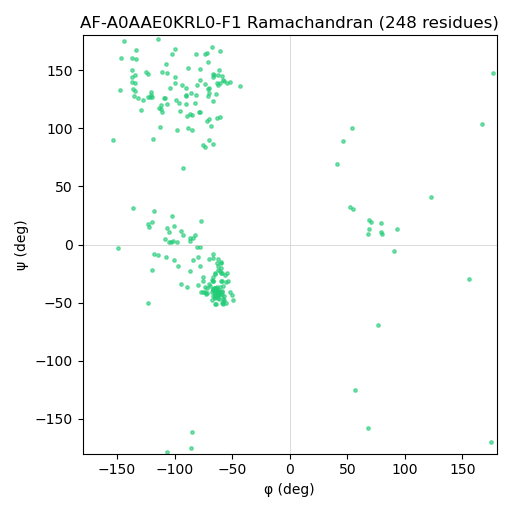2 -5.484 -9.436 1.00 96.44 203 TYR A O 1
ATOM 1540 N N . PHE A 1 204 ? 8.881 -3.467 -9.806 1.00 97.75 204 PHE A N 1
ATOM 1541 C CA . PHE A 1 204 ? 7.487 -3.926 -10.036 1.00 97.75 204 PHE A CA 1
ATOM 1542 C C . PHE A 1 204 ? 7.015 -5.032 -9.055 1.00 97.75 204 PHE A C 1
ATOM 1544 O O . PHE A 1 204 ? 6.863 -6.205 -9.422 1.00 97.75 204 PHE A O 1
ATOM 1551 N N . ALA A 1 205 ? 6.843 -4.660 -7.784 1.00 97.69 205 ALA A N 1
ATOM 1552 C CA . ALA A 1 205 ? 6.633 -5.592 -6.674 1.00 97.69 205 ALA A CA 1
ATOM 1553 C C . ALA A 1 205 ? 5.278 -5.426 -5.951 1.00 97.69 205 ALA A C 1
ATOM 1555 O O . ALA A 1 205 ? 5.174 -5.697 -4.757 1.00 97.69 205 ALA A O 1
ATOM 1556 N N . GLY A 1 206 ? 4.227 -4.967 -6.632 1.00 97.81 206 GLY A N 1
ATOM 1557 C CA . GLY A 1 206 ? 2.959 -4.587 -6.005 1.00 97.81 206 GLY A CA 1
ATOM 1558 C C . GLY A 1 206 ? 2.256 -5.704 -5.223 1.00 97.81 206 GLY A C 1
ATOM 1559 O O . GLY A 1 206 ? 1.781 -5.456 -4.115 1.00 97.81 206 GLY A O 1
ATOM 1560 N N . HIS A 1 207 ? 2.248 -6.941 -5.735 1.00 97.25 207 HIS A N 1
ATOM 1561 C CA . HIS A 1 207 ? 1.702 -8.087 -4.996 1.00 97.25 207 HIS A CA 1
ATOM 1562 C C . HIS A 1 207 ? 2.542 -8.357 -3.740 1.00 97.25 207 HIS A C 1
ATOM 1564 O O . HIS A 1 207 ? 1.999 -8.496 -2.647 1.00 97.25 207 HIS A O 1
ATOM 1570 N N . LEU A 1 208 ? 3.875 -8.361 -3.868 1.00 97.75 208 LEU A N 1
ATOM 1571 C CA . LEU A 1 208 ? 4.793 -8.589 -2.743 1.00 97.75 208 LEU A CA 1
ATOM 1572 C C . LEU A 1 208 ? 4.660 -7.517 -1.659 1.00 97.75 208 LEU A C 1
ATOM 1574 O O . LEU A 1 208 ? 4.657 -7.851 -0.476 1.00 97.75 208 LEU A O 1
ATOM 1578 N N . THR A 1 209 ? 4.485 -6.254 -2.051 1.00 97.81 209 THR A N 1
ATOM 1579 C CA . THR A 1 209 ? 4.200 -5.154 -1.128 1.00 97.81 209 THR A CA 1
ATOM 1580 C C . THR A 1 209 ? 2.949 -5.436 -0.315 1.00 97.81 209 THR A C 1
ATOM 1582 O O . THR A 1 209 ? 2.982 -5.327 0.908 1.00 97.81 209 THR A O 1
ATOM 1585 N N . LEU A 1 210 ? 1.859 -5.862 -0.956 1.00 95.81 210 LEU A N 1
ATOM 1586 C CA . LEU A 1 210 ? 0.626 -6.146 -0.233 1.00 95.81 210 LEU A CA 1
ATOM 1587 C C . LEU A 1 210 ? 0.771 -7.340 0.722 1.00 95.81 210 LEU A C 1
ATOM 1589 O O . LEU A 1 210 ? 0.280 -7.284 1.851 1.00 95.81 210 LEU A O 1
ATOM 1593 N N . ARG A 1 211 ? 1.516 -8.381 0.321 1.00 95.81 211 ARG A N 1
ATOM 1594 C CA . ARG A 1 211 ? 1.871 -9.498 1.213 1.00 95.81 211 ARG A CA 1
ATOM 1595 C C . ARG A 1 211 ? 2.628 -9.024 2.450 1.00 95.81 211 ARG A C 1
ATOM 1597 O O . ARG A 1 211 ? 2.298 -9.422 3.566 1.00 95.81 211 ARG A O 1
ATOM 1604 N N . ALA A 1 212 ? 3.621 -8.166 2.247 1.00 97.19 212 ALA A N 1
ATOM 1605 C CA . ALA A 1 212 ? 4.445 -7.626 3.317 1.00 97.19 212 ALA A CA 1
ATOM 1606 C C . ALA A 1 212 ? 3.636 -6.744 4.276 1.00 97.19 212 ALA A C 1
ATOM 1608 O O . ALA A 1 212 ? 3.794 -6.865 5.485 1.00 97.19 212 ALA A O 1
ATOM 1609 N N . VAL A 1 213 ? 2.717 -5.924 3.755 1.00 97.00 213 VAL A N 1
ATOM 1610 C CA . VAL A 1 213 ? 1.796 -5.108 4.563 1.00 97.00 213 VAL A CA 1
ATOM 1611 C C . VAL A 1 213 ? 0.954 -5.987 5.481 1.00 97.00 213 VAL A C 1
ATOM 1613 O O . VAL A 1 213 ? 0.913 -5.729 6.680 1.00 97.00 213 VAL A O 1
ATOM 1616 N N . VAL A 1 214 ? 0.329 -7.048 4.962 1.00 93.94 214 VAL A N 1
ATOM 1617 C CA . VAL A 1 214 ? -0.483 -7.957 5.790 1.00 93.94 214 VAL A CA 1
ATOM 1618 C C . VAL A 1 214 ? 0.360 -8.631 6.868 1.00 93.94 214 VAL A C 1
ATOM 1620 O O . VAL A 1 214 ? -0.052 -8.638 8.027 1.00 93.94 214 VAL A O 1
ATOM 1623 N N . SER A 1 215 ? 1.537 -9.160 6.512 1.00 94.62 215 SER A N 1
ATOM 1624 C CA . SER A 1 215 ? 2.442 -9.797 7.483 1.00 94.62 215 SER A CA 1
ATOM 1625 C C . SER A 1 215 ? 2.840 -8.814 8.581 1.00 94.62 215 SER A C 1
ATOM 1627 O O . SER A 1 215 ? 2.631 -9.073 9.762 1.00 94.62 215 SER A O 1
ATOM 1629 N N . HIS A 1 216 ? 3.291 -7.621 8.188 1.00 96.94 216 HIS A N 1
ATOM 1630 C CA . HIS A 1 216 ? 3.739 -6.592 9.116 1.00 96.94 216 HIS A CA 1
ATOM 1631 C C . HIS A 1 216 ? 2.607 -6.106 10.033 1.00 96.94 216 HIS A C 1
ATOM 1633 O O . HIS A 1 216 ? 2.816 -5.912 11.230 1.00 96.94 216 HIS A O 1
ATOM 1639 N N . LEU A 1 217 ? 1.387 -5.943 9.512 1.00 95.50 217 LEU A N 1
ATOM 1640 C CA . LEU A 1 217 ? 0.210 -5.593 10.310 1.00 95.50 217 LEU A CA 1
ATOM 1641 C C . LEU A 1 217 ? -0.157 -6.700 11.312 1.00 95.50 217 LEU A C 1
ATOM 1643 O O . LEU A 1 217 ? -0.483 -6.392 12.463 1.00 95.50 217 LEU A O 1
ATOM 1647 N N . LYS A 1 218 ? -0.099 -7.976 10.896 1.00 92.88 218 LYS A N 1
ATOM 1648 C CA . LYS A 1 218 ? -0.355 -9.136 11.768 1.00 92.88 218 LYS A CA 1
ATOM 1649 C C . LYS A 1 218 ? 0.673 -9.201 12.901 1.00 92.88 218 LYS A C 1
ATOM 1651 O O . LYS A 1 218 ? 0.289 -9.413 14.046 1.00 92.88 218 LYS A O 1
ATOM 1656 N N . GLU A 1 219 ? 1.945 -8.974 12.588 1.00 94.44 219 GLU A N 1
ATOM 1657 C CA . GLU A 1 219 ? 3.066 -9.110 13.524 1.00 94.44 219 GLU A CA 1
ATOM 1658 C C . GLU A 1 219 ? 3.230 -7.914 14.468 1.00 94.44 219 GLU A C 1
ATOM 1660 O O . GLU A 1 219 ? 3.614 -8.099 15.619 1.00 94.44 219 GLU A O 1
ATOM 1665 N N . THR A 1 220 ? 2.941 -6.691 14.005 1.00 94.75 220 THR A N 1
ATOM 1666 C CA . THR A 1 220 ? 3.313 -5.468 14.744 1.00 94.75 220 THR A CA 1
ATOM 1667 C C . THR A 1 220 ? 2.139 -4.586 15.158 1.00 94.75 220 THR A C 1
ATOM 1669 O O . THR A 1 220 ? 2.287 -3.792 16.082 1.00 94.75 220 THR A O 1
ATOM 1672 N N . GLN A 1 221 ? 0.978 -4.686 14.496 1.00 94.06 221 GLN A N 1
ATOM 1673 C CA . GLN A 1 221 ? -0.133 -3.739 14.702 1.00 94.06 221 GLN A CA 1
ATOM 1674 C C . GLN A 1 221 ? -1.392 -4.362 15.318 1.00 94.06 221 GLN A C 1
ATOM 1676 O O . GLN A 1 221 ? -2.302 -3.626 15.714 1.00 94.06 221 GLN A O 1
ATOM 1681 N N . GLY A 1 222 ? -1.438 -5.693 15.432 1.00 91.12 222 GLY A N 1
ATOM 1682 C CA . GLY A 1 222 ? -2.560 -6.430 16.020 1.00 91.12 222 GLY A CA 1
ATOM 1683 C C . GLY A 1 222 ? -3.608 -6.905 15.012 1.00 91.12 222 GLY A C 1
ATOM 1684 O O . GLY A 1 222 ? -4.679 -7.338 15.422 1.00 91.12 222 GLY A O 1
ATOM 1685 N N . LEU A 1 223 ? -3.317 -6.880 13.703 1.00 90.88 223 LEU A N 1
ATOM 1686 C CA . LEU A 1 223 ? -4.248 -7.386 12.682 1.00 90.88 223 LEU A CA 1
ATOM 1687 C C . LEU A 1 223 ? -4.540 -8.889 12.849 1.00 90.88 223 LEU A C 1
ATOM 1689 O O . LEU A 1 223 ? -5.572 -9.366 12.391 1.00 90.88 223 LEU A O 1
ATOM 1693 N N . LYS A 1 224 ? -3.660 -9.640 13.524 1.00 89.00 224 LYS A N 1
ATOM 1694 C CA . LYS A 1 224 ? -3.872 -11.063 13.826 1.00 89.00 224 LYS A CA 1
ATOM 1695 C C . LYS A 1 224 ? -5.142 -11.312 14.653 1.00 89.00 224 LYS A C 1
ATOM 1697 O O . LYS A 1 224 ? -5.788 -12.332 14.453 1.00 89.00 224 LYS A O 1
ATOM 1702 N N . GLU A 1 225 ? -5.516 -10.357 15.503 1.00 87.69 225 GLU A N 1
ATOM 1703 C CA . GLU A 1 225 ? -6.703 -10.420 16.368 1.00 87.69 225 GLU A CA 1
ATOM 1704 C C . GLU A 1 225 ? -7.926 -9.731 15.733 1.00 87.69 225 GLU A C 1
ATOM 1706 O O . GLU A 1 225 ? -8.930 -9.465 16.396 1.00 87.69 225 GLU A O 1
ATOM 1711 N N . ALA A 1 226 ? -7.851 -9.386 14.442 1.00 88.81 226 ALA A N 1
ATOM 1712 C CA . ALA A 1 226 ? -8.958 -8.751 13.747 1.00 88.81 226 ALA A CA 1
ATOM 1713 C C . ALA A 1 226 ? -10.185 -9.673 13.706 1.00 88.81 226 ALA A C 1
ATOM 1715 O O . ALA A 1 226 ? -10.093 -10.859 13.403 1.00 88.81 226 ALA A O 1
ATOM 1716 N N . THR A 1 227 ? -11.361 -9.102 13.949 1.00 87.31 227 THR A N 1
ATOM 1717 C CA . THR A 1 227 ? -12.659 -9.766 13.786 1.00 87.31 227 THR A CA 1
ATOM 1718 C C . THR A 1 227 ? -13.257 -9.478 12.413 1.00 87.31 227 THR A C 1
ATOM 1720 O O . THR A 1 227 ? -13.905 -10.342 11.823 1.00 87.31 227 THR A O 1
ATOM 1723 N N . HIS A 1 228 ? -13.010 -8.276 11.884 1.00 86.38 228 HIS A N 1
ATOM 1724 C CA . HIS A 1 228 ? -13.510 -7.820 10.592 1.00 86.38 228 HIS A CA 1
ATOM 1725 C C . HIS A 1 228 ? -12.403 -7.120 9.822 1.00 86.38 228 HIS A C 1
ATOM 1727 O O . HIS A 1 228 ? -11.715 -6.245 10.352 1.00 86.38 228 HIS A O 1
ATOM 1733 N N . LEU A 1 229 ? -12.281 -7.473 8.548 1.00 87.94 229 LEU A N 1
ATOM 1734 C CA . LEU A 1 229 ? -11.340 -6.851 7.636 1.00 87.94 229 LEU A CA 1
ATOM 1735 C C . LEU A 1 229 ? -12.056 -6.480 6.344 1.00 87.94 229 LEU A C 1
ATOM 1737 O O . LEU A 1 229 ? -12.695 -7.318 5.701 1.00 87.94 229 LEU A O 1
ATOM 1741 N N . MET A 1 230 ? -11.930 -5.212 5.976 1.00 89.69 230 MET A N 1
ATOM 1742 C CA . MET A 1 230 ? -12.341 -4.681 4.692 1.00 89.69 230 MET A CA 1
ATOM 1743 C C . MET A 1 230 ? -11.104 -4.388 3.848 1.00 89.69 230 MET A C 1
ATOM 1745 O O . MET A 1 230 ? -10.277 -3.568 4.233 1.00 89.69 230 MET A O 1
ATOM 1749 N N . LEU A 1 231 ? -11.000 -5.015 2.681 1.00 91.19 231 LEU A N 1
ATOM 1750 C CA . LEU A 1 231 ? -10.049 -4.625 1.645 1.00 91.19 231 LEU A CA 1
ATOM 1751 C C . LEU A 1 231 ? -10.789 -3.773 0.611 1.00 91.19 231 LEU A C 1
ATOM 1753 O O . LEU A 1 231 ? -11.798 -4.207 0.055 1.00 91.19 231 LEU A O 1
ATOM 1757 N N . SER A 1 232 ? -10.296 -2.564 0.368 1.00 91.19 232 SER A N 1
ATOM 1758 C CA . SER A 1 232 ? -10.856 -1.626 -0.600 1.00 91.19 232 SER A CA 1
ATOM 1759 C C . SER A 1 232 ? -9.763 -1.006 -1.469 1.00 91.19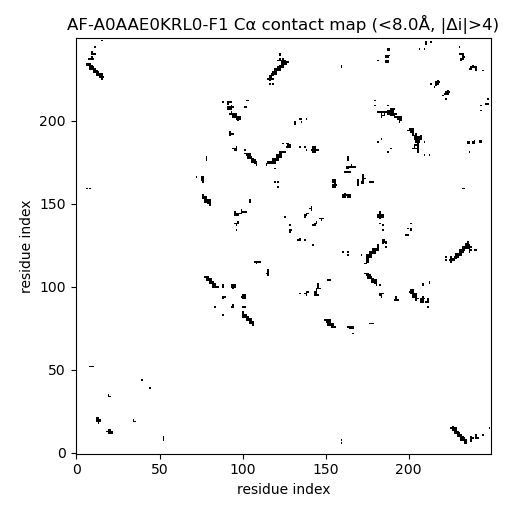 232 SER A C 1
ATOM 1761 O O . SER A 1 232 ? -8.576 -1.133 -1.173 1.00 91.19 232 SER A O 1
ATOM 1763 N N . GLY A 1 233 ? -10.137 -0.331 -2.549 1.00 91.31 233 GLY A N 1
ATOM 1764 C CA . GLY A 1 233 ? -9.200 0.417 -3.379 1.00 91.31 233 GLY A CA 1
ATOM 1765 C C . GLY A 1 233 ? -9.866 1.036 -4.598 1.00 91.31 233 GLY A C 1
ATOM 1766 O O . GLY A 1 233 ? -10.789 0.447 -5.163 1.00 91.31 233 GLY A O 1
ATOM 1767 N N . GLY A 1 234 ? -9.351 2.192 -5.016 1.00 86.62 234 GLY A N 1
ATOM 1768 C CA . GLY A 1 234 ? -9.822 2.936 -6.185 1.00 86.62 234 GLY A CA 1
ATOM 1769 C C . GLY A 1 234 ? -8.860 2.843 -7.370 1.00 86.62 234 GLY A C 1
ATOM 1770 O O . GLY A 1 234 ? -7.638 2.757 -7.203 1.00 86.62 234 GLY A O 1
ATOM 1771 N N . SER A 1 235 ? -9.390 2.864 -8.597 1.00 91.06 235 SER A N 1
ATOM 1772 C CA . SER A 1 235 ? -8.601 2.815 -9.843 1.00 91.06 235 SER A CA 1
ATOM 1773 C C . SER A 1 235 ? -7.684 1.573 -9.903 1.00 91.06 235 SER A C 1
ATOM 1775 O O . SER A 1 235 ? -8.150 0.445 -9.739 1.00 91.06 235 SER A O 1
ATOM 1777 N N . ALA A 1 236 ? -6.372 1.747 -10.101 1.00 93.69 236 ALA A N 1
ATOM 1778 C CA . ALA A 1 236 ? -5.385 0.666 -10.019 1.00 93.69 236 ALA A CA 1
ATOM 1779 C C . ALA A 1 236 ? -5.454 -0.107 -8.685 1.00 93.69 236 ALA A C 1
ATOM 1781 O O . ALA A 1 236 ? -5.230 -1.314 -8.673 1.00 93.69 236 ALA A O 1
ATOM 1782 N N . GLY A 1 237 ? -5.822 0.557 -7.584 1.00 94.12 237 GLY A N 1
ATOM 1783 C CA . GLY A 1 237 ? -6.073 -0.072 -6.289 1.00 94.12 237 GLY A CA 1
ATOM 1784 C C . GLY A 1 237 ? -7.235 -1.057 -6.329 1.00 94.12 237 GLY A C 1
ATOM 1785 O O . GLY A 1 237 ? -7.101 -2.162 -5.819 1.00 94.12 237 GLY A O 1
ATOM 1786 N N . GLY A 1 238 ? -8.328 -0.718 -7.017 1.00 89.75 238 GLY A N 1
ATOM 1787 C CA . GLY A 1 238 ? -9.472 -1.615 -7.209 1.00 89.75 238 GLY A CA 1
ATOM 1788 C C . GLY A 1 238 ? -9.121 -2.857 -8.036 1.00 89.75 238 GLY A C 1
ATOM 1789 O O . GLY A 1 238 ? -9.552 -3.963 -7.712 1.00 89.75 238 GLY A O 1
ATOM 1790 N N . ILE A 1 239 ? -8.263 -2.709 -9.055 1.00 91.06 239 ILE A N 1
ATOM 1791 C CA . ILE A 1 239 ? -7.667 -3.854 -9.776 1.00 91.06 239 ILE A CA 1
ATOM 1792 C C . ILE A 1 239 ? -6.845 -4.713 -8.807 1.00 91.06 239 ILE A C 1
ATOM 1794 O O . ILE A 1 239 ? -6.942 -5.942 -8.822 1.00 91.06 239 ILE A O 1
ATOM 1798 N N . GLY A 1 240 ? -6.076 -4.069 -7.930 1.00 93.38 240 GLY A N 1
ATOM 1799 C CA . GLY A 1 240 ? -5.322 -4.739 -6.881 1.00 93.38 240 GLY A CA 1
ATOM 1800 C C . GLY A 1 240 ? -6.199 -5.546 -5.934 1.00 93.38 240 GLY A C 1
ATOM 1801 O O . GLY A 1 240 ? -5.866 -6.698 -5.665 1.00 93.38 240 GLY A O 1
ATOM 1802 N N . VAL A 1 241 ? -7.346 -5.007 -5.506 1.00 90.62 241 VAL A N 1
ATOM 1803 C CA . VAL A 1 241 ? -8.312 -5.730 -4.663 1.00 90.62 241 VAL A CA 1
ATOM 1804 C C . VAL A 1 241 ? -8.724 -7.040 -5.329 1.00 90.62 241 VAL A C 1
ATOM 1806 O O . VAL A 1 241 ? -8.611 -8.092 -4.708 1.00 90.62 241 VAL A O 1
ATOM 1809 N N . PHE A 1 242 ? -9.123 -7.009 -6.604 1.00 87.19 242 PHE A N 1
ATOM 1810 C CA . PHE A 1 242 ? -9.535 -8.223 -7.316 1.00 87.19 242 PHE A CA 1
ATOM 1811 C C . PHE A 1 242 ? -8.423 -9.267 -7.438 1.00 87.19 242 PHE A C 1
ATOM 1813 O O . PHE A 1 242 ? -8.690 -10.452 -7.268 1.00 87.19 242 PHE A O 1
ATOM 1820 N N . ASN A 1 243 ? -7.192 -8.848 -7.731 1.00 88.06 243 ASN A N 1
ATOM 1821 C CA . ASN A 1 243 ? -6.083 -9.783 -7.942 1.00 88.06 243 ASN A CA 1
ATOM 1822 C C . ASN A 1 243 ? -5.495 -10.343 -6.641 1.00 88.06 243 ASN A C 1
ATOM 1824 O O . ASN A 1 243 ? -4.788 -11.346 -6.674 1.00 88.06 243 ASN A O 1
ATOM 1828 N N . ASN A 1 244 ? -5.750 -9.693 -5.504 1.00 88.19 244 ASN A N 1
ATOM 1829 C CA . ASN A 1 244 ? -5.106 -10.028 -4.238 1.00 88.19 244 ASN A CA 1
ATOM 1830 C C . ASN A 1 244 ? -6.070 -10.502 -3.147 1.00 88.19 244 ASN A C 1
ATOM 1832 O O . ASN A 1 244 ? -5.601 -10.954 -2.104 1.00 88.19 244 ASN A O 1
ATOM 1836 N N . ALA A 1 245 ? -7.384 -10.415 -3.366 1.00 83.25 245 ALA A N 1
ATOM 1837 C CA . ALA A 1 245 ? -8.410 -10.752 -2.382 1.00 83.25 245 ALA A CA 1
ATOM 1838 C C . ALA A 1 245 ? -8.197 -12.115 -1.712 1.00 83.25 245 ALA A C 1
ATOM 1840 O O . ALA A 1 245 ? -8.237 -12.202 -0.486 1.00 83.25 245 ALA A O 1
ATOM 1841 N N . ASP A 1 246 ? -7.932 -13.152 -2.509 1.00 77.62 246 ASP A N 1
ATOM 1842 C CA . ASP A 1 246 ? -7.779 -14.523 -2.012 1.00 77.62 246 ASP A CA 1
ATOM 1843 C C . ASP A 1 246 ? -6.497 -14.705 -1.193 1.00 77.62 246 ASP A C 1
ATOM 1845 O O . ASP A 1 246 ? -6.493 -15.430 -0.202 1.00 77.62 246 ASP A O 1
ATOM 1849 N N . PHE A 1 247 ? -5.420 -13.994 -1.547 1.00 74.75 247 PHE A N 1
ATOM 1850 C CA . PHE A 1 247 ? -4.204 -13.966 -0.731 1.00 74.75 247 PHE A CA 1
ATOM 1851 C C . PHE A 1 247 ? -4.447 -13.239 0.600 1.00 74.75 247 PHE A C 1
ATOM 1853 O O . PHE A 1 247 ? -3.969 -13.669 1.648 1.00 74.75 247 PHE A O 1
ATOM 1860 N N . PHE A 1 248 ? -5.195 -12.134 0.565 1.00 65.81 248 PHE A N 1
ATOM 1861 C CA . PHE A 1 248 ? -5.383 -11.235 1.706 1.00 65.81 248 PHE A CA 1
ATOM 1862 C C . PHE A 1 248 ? -6.075 -11.900 2.907 1.00 65.81 248 PHE A C 1
ATOM 1864 O O . PHE A 1 248 ? -5.996 -11.399 4.027 1.00 65.81 248 PHE A O 1
ATOM 1871 N N . VAL A 1 249 ? -6.750 -13.025 2.664 1.00 56.66 249 VAL A N 1
ATOM 1872 C CA . VAL A 1 249 ? -7.550 -13.786 3.634 1.00 56.66 249 VAL A CA 1
ATOM 1873 C C . VAL A 1 249 ? -6.906 -15.120 4.039 1.00 56.66 249 VAL A C 1
ATOM 1875 O O . VAL A 1 249 ? -7.534 -15.882 4.772 1.00 56.66 249 VAL A O 1
ATOM 1878 N N . SER A 1 250 ? -5.683 -15.395 3.566 1.00 49.88 250 SER A N 1
ATOM 1879 C CA . SER A 1 250 ? -4.856 -16.547 3.971 1.00 49.88 250 SER A CA 1
ATOM 1880 C C . SER A 1 250 ? -3.929 -16.234 5.153 1.00 49.88 250 SER A C 1
ATOM 1882 O O . SER A 1 250 ? -3.613 -17.183 5.897 1.00 49.88 250 SER A O 1
#

Foldseek 3Di:
DDDPDDWQKQKAKAFLVPFRDPDDPPDDDDDDDDGDDPDDDPVVVVVVSVVVSVVVVVVLVVVVVPDDDDDDPPPLQKWFWDWDDPVLCLVLLQAFFLRGTFTKTKDAADPPDPQNQAEEEEEEADAADDDLVVSVVLCPDQLGYVVPPDRMDGFCPPSSRVCSGCDPPNPCNRHMYMYGRHRLRQLLPFCFSFADVVNVRTGNHSVSNLVSHLVCCVVPVVNVSHRMYMYMYTHSRSSNCVNCVVVSSD

Sequence (250 aa):
MTSNTVDVDVTLMRNVSGTLCCDSSSLSPPSRLQAFPVDANHSEWRHRVSRLQRAYLSRLAKAIDQRGAPSSTTGGDTLSLVLFNDAFSKESGARCLDGTPSGYYIRKVASNSPNEGRWIVYLQGGGLCVEPADCLQRSKSDRGSSNKWGATRTVGTNGAEDLLSASSDNPFSDWNHVFVSYASGDTWTGTRREPTLATAGLYFAGHLTLRAVVSHLKETQGLKEATHLMLSGGSAGGIGVFNNADFFVS

InterPro domains:
  IPR004963 Pectinacetylesterase/NOTUM [PF03283] (90-248)
  IPR004963 Pectinacetylesterase/NOTUM [PTHR21562] (77-248)

pLDDT: mean 75.72, std 25.96, range [22.34, 98.44]